Protein AF-A0A357A4G8-F1 (afdb_monomer)

Sequence (343 aa):
VKFAENTIDAVAAAQAIANLPIMGDYPDVILAEAKYNADQEFYLAVVLDTQARRPVLLGSKKGGVDLDAVMEQMQFVVVDQAFSPFYARRLVLKMGLQGRLIQSVSQIIEKMYRLFVDKDLDVVEINPLGVSPDGSVMALDGKITVNDEALSRHPDMVDLLHQHTPGLVKANPLKLEMNGDRPQKGDKIRDLGFHLMDLEGTIGVLSNGTGLMMATLDLIYSHRGNPGRCLDIAGDFQGGWLADQLCERIEVALDWVLDGTNGEVLLMNLIGSLTPSDRIAETILKTLERRSRSPVSRSIPVILRVVGDPLSPEMEERLAQFQITWIQDLEAAIKAALAPSKL

Radius of gyration: 26.59 Å; Cα contacts (8 Å, |Δi|>4): 570; chains: 1; bounding box: 68×36×78 Å

Mean predicted aligned error: 10.53 Å

pLDDT: mean 84.55, std 16.24, range [29.33, 98.62]

Secondary structure (DSSP, 8-state):
----SSHHHHHHHHHHHHT--BTTBPPS-----PPP--SEEEEEEEEEETTTTEEEEEEES--SS-HHHHHTT-EEEE--SS--HHHHHHHHHHTT--THHHHHHHHHHHHHHHHHHHTTEEEEEEEEEEE-TTS-EEE--EEEEE-GGGGGG-HHHHHHHHHH-TTTTTS-TT----S-----S-HHHHHTT-EEE--SSSEEEEESSHHHHHHHHHHHHHTT--EEEEEESSTT--SPPPHHHHHHHHHHHHHHHHHH---SEEEEEEE-SSS-HHHHHHHHHHHHHHHHTSTTPPP--EEEEEESSPPPHHHHHHHHHTTEEE-SSHHHHHHHHH-GGG-

Nearest PDB structures (foldseek):
  2nu6-assembly1_B  TM=8.057E-01  e=1.964E-24  Escherichia coli
  7jj0-assembly2_D  TM=8.200E-01  e=4.515E-24  Sus scrofa
  1jll-assembly1_B  TM=8.027E-01  e=8.184E-24  Escherichia coli
  7jkr-assembly1_B  TM=8.084E-01  e=2.576E-22  Sus scrofa
  5cae-assembly1_B  TM=8.009E-01  e=4.669E-22  Sus scrofa

Structure (mmCIF, N/CA/C/O backbone):
data_AF-A0A357A4G8-F1
#
_entry.id   AF-A0A357A4G8-F1
#
loop_
_atom_site.group_PDB
_atom_site.id
_atom_site.type_symbol
_atom_site.label_atom_id
_atom_site.label_alt_id
_atom_site.label_comp_id
_atom_site.label_asym_id
_atom_site.label_entity_id
_atom_site.label_seq_id
_atom_site.pdbx_PDB_ins_code
_atom_site.Cartn_x
_atom_site.Cartn_y
_atom_site.Cartn_z
_atom_site.occupancy
_atom_site.B_iso_or_equiv
_atom_site.auth_seq_id
_atom_site.auth_comp_id
_atom_site.auth_asym_id
_atom_site.auth_atom_id
_atom_site.pdbx_PDB_model_num
ATOM 1 N N . VAL A 1 1 ? -20.417 10.423 6.495 1.00 87.50 1 VAL A N 1
ATOM 2 C CA . VAL A 1 1 ? -21.491 9.944 7.403 1.00 87.50 1 VAL A CA 1
ATOM 3 C C . VAL A 1 1 ? -22.539 11.039 7.583 1.00 87.50 1 VAL A C 1
ATOM 5 O O . VAL A 1 1 ? -22.160 12.203 7.660 1.00 87.50 1 VAL A O 1
ATOM 8 N N . LYS A 1 2 ? -23.838 10.710 7.610 1.00 91.00 2 LYS A N 1
ATOM 9 C CA . LYS A 1 2 ? -24.921 11.661 7.926 1.00 91.00 2 LYS A CA 1
ATOM 10 C C . LYS A 1 2 ? -25.834 11.067 8.994 1.00 91.00 2 LYS A C 1
ATOM 12 O O . LYS A 1 2 ? -26.187 9.897 8.902 1.00 91.00 2 LYS A O 1
ATOM 17 N N . PHE A 1 3 ? -26.224 11.876 9.976 1.00 91.69 3 PHE A N 1
ATOM 18 C CA . PHE A 1 3 ? -27.192 11.472 10.994 1.00 91.69 3 PHE A CA 1
ATOM 19 C C . PHE A 1 3 ? -28.618 11.767 10.531 1.00 91.69 3 PHE A C 1
ATOM 21 O O . PHE A 1 3 ? -28.860 12.772 9.866 1.00 91.69 3 PHE A O 1
ATOM 28 N N . ALA A 1 4 ? -29.546 10.894 10.912 1.00 93.44 4 ALA A N 1
ATOM 29 C CA . ALA A 1 4 ? -30.969 11.034 10.647 1.00 93.44 4 ALA A CA 1
ATOM 30 C C . ALA A 1 4 ? -31.759 10.738 11.925 1.00 93.44 4 ALA A C 1
ATOM 32 O O . ALA A 1 4 ? -31.445 9.782 12.635 1.00 93.44 4 ALA A O 1
ATOM 33 N N . GLU A 1 5 ? -32.774 11.551 12.218 1.00 93.06 5 GLU A N 1
ATOM 34 C CA . GLU A 1 5 ? -33.612 11.387 13.416 1.00 93.06 5 GLU A CA 1
ATOM 35 C C . GLU A 1 5 ? -34.917 10.642 13.119 1.00 93.06 5 GLU A C 1
ATOM 37 O O . GLU A 1 5 ? -35.533 10.056 14.008 1.00 93.06 5 GLU A O 1
ATOM 42 N N . ASN A 1 6 ? -35.345 10.647 11.858 1.00 93.56 6 ASN A N 1
ATOM 43 C CA . ASN A 1 6 ? -36.568 10.005 11.402 1.00 93.56 6 ASN A CA 1
ATOM 44 C C . ASN A 1 6 ? -36.393 9.424 9.988 1.00 93.56 6 ASN A C 1
ATOM 46 O O . ASN A 1 6 ? -35.374 9.615 9.322 1.00 93.56 6 ASN A O 1
ATOM 50 N N . THR A 1 7 ? -37.409 8.699 9.518 1.00 93.25 7 THR A N 1
ATOM 51 C CA . THR A 1 7 ? -37.383 8.029 8.210 1.00 93.25 7 THR A CA 1
ATOM 52 C C . THR A 1 7 ? -37.239 9.004 7.041 1.00 93.25 7 THR A C 1
ATOM 54 O O . THR A 1 7 ? -36.593 8.664 6.055 1.00 93.25 7 THR A O 1
ATOM 57 N N . ILE A 1 8 ? -37.810 10.208 7.135 1.00 95.00 8 ILE A N 1
ATOM 58 C CA . ILE A 1 8 ? -37.738 11.208 6.061 1.00 95.00 8 ILE A CA 1
ATOM 59 C C . ILE A 1 8 ? -36.295 11.707 5.925 1.00 95.00 8 ILE A C 1
ATOM 61 O O . ILE A 1 8 ? -35.744 11.695 4.824 1.00 95.00 8 ILE A O 1
ATOM 65 N N . ASP A 1 9 ? -35.656 12.045 7.046 1.00 94.88 9 ASP A N 1
ATOM 66 C CA . ASP A 1 9 ? -34.253 12.465 7.077 1.00 94.88 9 ASP A CA 1
ATOM 67 C C . ASP A 1 9 ? -33.325 11.354 6.584 1.00 94.88 9 ASP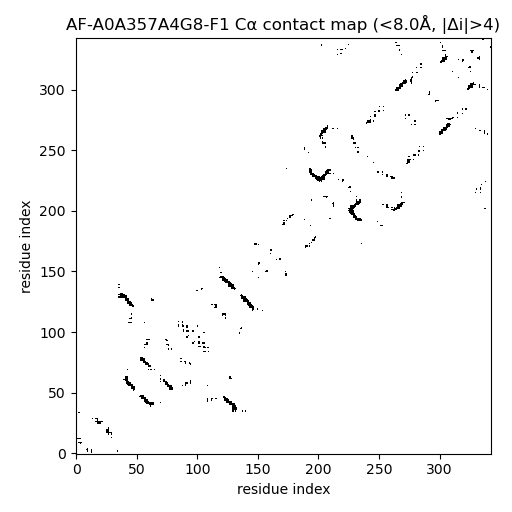 A C 1
ATOM 69 O O . ASP A 1 9 ? -32.383 11.621 5.841 1.00 94.88 9 ASP A O 1
ATOM 73 N N . ALA A 1 10 ? -33.607 10.099 6.951 1.00 93.81 10 ALA A N 1
ATOM 74 C CA . ALA A 1 10 ? -32.814 8.949 6.527 1.00 93.81 10 ALA A CA 1
ATOM 75 C C . ALA A 1 10 ? -32.869 8.755 5.005 1.00 93.81 10 ALA A C 1
ATOM 77 O O . ALA A 1 10 ? -31.833 8.548 4.374 1.00 93.81 10 ALA A O 1
ATOM 78 N N . VAL A 1 11 ? -34.055 8.885 4.398 1.00 94.62 11 VAL A N 1
ATOM 79 C CA . VAL A 1 11 ? -34.219 8.809 2.937 1.00 94.62 11 VAL A CA 1
ATOM 80 C C . VAL A 1 11 ? -33.486 9.960 2.245 1.00 94.62 11 VAL A C 1
ATOM 82 O O . VAL A 1 11 ? -32.759 9.727 1.278 1.00 94.62 11 VAL A O 1
ATOM 85 N N . ALA A 1 12 ? -33.613 11.188 2.756 1.00 94.88 12 ALA A N 1
ATOM 86 C CA . ALA A 1 12 ? -32.914 12.348 2.203 1.00 94.88 12 ALA A CA 1
ATOM 87 C C . ALA A 1 12 ? -31.383 12.218 2.326 1.00 94.88 12 ALA A C 1
ATOM 89 O O . ALA A 1 12 ? -30.644 12.521 1.387 1.00 94.88 12 ALA A O 1
ATOM 90 N N . ALA A 1 13 ? -30.892 11.727 3.467 1.00 94.88 13 ALA A N 1
ATOM 91 C CA . ALA A 1 13 ? -29.477 11.467 3.692 1.00 94.88 13 ALA A CA 1
ATOM 92 C C . ALA A 1 13 ? -28.945 10.385 2.746 1.00 94.88 13 ALA A C 1
ATOM 94 O O . ALA A 1 13 ? -27.890 10.586 2.145 1.00 94.88 13 ALA A O 1
ATOM 95 N N . ALA A 1 14 ? -29.686 9.288 2.566 1.00 94.38 14 ALA A N 1
ATOM 96 C CA . ALA A 1 14 ? -29.311 8.207 1.662 1.00 94.38 14 ALA A CA 1
ATOM 97 C C . ALA A 1 14 ? -29.208 8.692 0.208 1.00 94.38 14 ALA A C 1
ATOM 99 O O . ALA A 1 14 ? -28.201 8.451 -0.451 1.00 94.38 14 ALA A O 1
ATOM 100 N N . GLN A 1 15 ? -30.192 9.459 -0.274 1.00 93.12 15 GLN A N 1
ATOM 101 C CA . GLN A 1 15 ? -30.146 10.049 -1.618 1.00 93.12 15 GLN A CA 1
ATOM 102 C C . GLN A 1 15 ? -28.959 10.998 -1.797 1.00 93.12 15 GLN A C 1
ATOM 104 O O . GLN A 1 15 ? -28.320 11.000 -2.847 1.00 93.12 15 GLN A O 1
ATOM 109 N N . ALA A 1 16 ? -28.647 11.802 -0.780 1.00 93.44 16 ALA A N 1
ATOM 110 C CA . ALA A 1 16 ? -27.500 12.696 -0.838 1.00 93.44 16 ALA A CA 1
ATOM 111 C C . ALA A 1 16 ? -26.168 11.929 -0.866 1.00 93.44 16 ALA A C 1
ATOM 113 O O . ALA A 1 16 ? -25.271 12.331 -1.596 1.00 93.44 16 ALA A O 1
ATOM 114 N N . ILE A 1 17 ? -26.037 10.848 -0.088 1.00 93.00 17 ILE A N 1
ATOM 115 C CA . ILE A 1 17 ? -24.821 10.020 -0.050 1.00 93.00 17 ILE A CA 1
ATOM 116 C C . ILE A 1 17 ? -24.634 9.273 -1.373 1.00 93.00 17 ILE A C 1
ATOM 118 O O . ILE A 1 17 ? -23.537 9.305 -1.914 1.00 93.00 17 ILE A O 1
ATOM 122 N N . ALA A 1 18 ? -25.696 8.684 -1.934 1.00 90.12 18 ALA A N 1
ATOM 123 C CA . ALA A 1 18 ? -25.641 7.973 -3.217 1.00 90.12 18 ALA A CA 1
ATOM 124 C C . ALA A 1 18 ? -25.095 8.836 -4.372 1.00 90.12 18 ALA A C 1
ATOM 126 O O . ALA A 1 18 ? -24.509 8.316 -5.312 1.00 90.12 18 ALA A O 1
ATOM 127 N N . ASN A 1 19 ? -25.289 10.156 -4.299 1.00 90.94 19 ASN A N 1
ATOM 128 C CA . ASN A 1 19 ? -24.868 11.109 -5.328 1.00 90.94 19 ASN A CA 1
ATOM 129 C C . ASN A 1 19 ? -23.642 11.943 -4.922 1.00 90.94 19 ASN A C 1
ATOM 131 O O . ASN A 1 19 ? -23.330 12.930 -5.589 1.00 90.94 19 ASN A O 1
ATOM 135 N N . LEU A 1 20 ? -22.975 11.605 -3.816 1.00 90.25 20 LEU A N 1
ATOM 136 C CA . LEU A 1 20 ? -21.783 12.309 -3.359 1.00 90.25 20 LEU A CA 1
ATOM 137 C C . LEU A 1 20 ? -20.539 11.612 -3.928 1.00 90.25 20 LEU A C 1
ATOM 139 O O . LEU A 1 20 ? -20.244 10.503 -3.484 1.00 90.25 20 LEU A O 1
ATOM 143 N N . PRO A 1 21 ? -19.789 12.240 -4.853 1.00 88.75 21 PRO A N 1
ATOM 144 C CA . PRO A 1 21 ? -18.515 11.689 -5.285 1.00 88.75 21 PRO A CA 1
ATOM 145 C C . PRO A 1 21 ? -17.498 11.797 -4.144 1.00 88.75 21 PRO A C 1
ATOM 147 O O . PRO A 1 21 ? -17.255 12.881 -3.607 1.00 88.75 21 PRO A O 1
ATOM 150 N N . ILE A 1 22 ? -16.891 10.674 -3.781 1.00 81.38 22 ILE A N 1
ATOM 151 C CA . ILE A 1 22 ? -15.831 10.567 -2.781 1.00 81.38 22 ILE A CA 1
ATOM 152 C C . ILE A 1 22 ? -14.562 10.201 -3.542 1.00 81.38 22 ILE A C 1
ATOM 154 O O . ILE A 1 22 ? -14.444 9.101 -4.063 1.00 81.38 22 ILE A O 1
ATOM 158 N N . MET A 1 23 ? -13.626 11.148 -3.646 1.00 78.56 23 MET A N 1
ATOM 159 C CA . MET A 1 23 ? -12.372 10.973 -4.401 1.00 78.56 23 MET A CA 1
ATOM 160 C C . MET A 1 23 ? -12.560 10.595 -5.885 1.00 78.56 23 MET A C 1
ATOM 162 O O . MET A 1 23 ? -11.655 10.049 -6.500 1.00 78.56 23 MET A O 1
ATOM 166 N N . GLY A 1 24 ? -13.707 10.949 -6.475 1.00 79.38 24 GLY A N 1
ATOM 167 C CA . GLY A 1 24 ? -14.034 10.662 -7.877 1.00 79.38 24 GLY A CA 1
ATOM 168 C C . GLY A 1 24 ? -15.005 9.496 -8.064 1.00 79.38 24 GLY A C 1
ATOM 169 O O . GLY A 1 24 ? -15.672 9.449 -9.095 1.00 79.38 24 GLY A O 1
ATOM 170 N N . ASP A 1 25 ? -15.173 8.653 -7.044 1.00 78.38 25 ASP A N 1
ATOM 171 C CA . ASP A 1 25 ? -16.049 7.484 -7.089 1.00 78.38 25 ASP A CA 1
ATOM 172 C C . ASP A 1 25 ? -17.387 7.738 -6.394 1.00 78.38 25 ASP A C 1
ATOM 174 O O . ASP A 1 25 ? -17.486 8.518 -5.444 1.00 78.38 25 ASP A O 1
ATOM 178 N N . TYR A 1 26 ? -18.434 7.058 -6.857 1.00 84.56 26 TYR A N 1
ATOM 179 C CA . TYR A 1 26 ? -19.750 7.079 -6.220 1.00 84.56 26 TYR A CA 1
ATOM 180 C C . TYR A 1 26 ? -19.952 5.802 -5.397 1.00 84.56 26 TYR A C 1
ATOM 182 O O . TYR A 1 26 ? -19.525 4.732 -5.824 1.00 84.56 26 TYR A O 1
ATOM 190 N N . PRO A 1 27 ? -20.609 5.879 -4.228 1.00 85.56 27 PRO A N 1
ATOM 191 C CA . PRO A 1 27 ? -20.819 4.705 -3.392 1.00 85.56 27 PRO A CA 1
ATOM 192 C C . PRO A 1 27 ? -21.848 3.744 -4.007 1.00 85.56 27 PRO A C 1
ATOM 194 O O . PRO A 1 27 ? -22.977 4.139 -4.296 1.00 85.56 27 PRO A O 1
ATOM 197 N N . ASP A 1 28 ? -21.492 2.462 -4.117 1.00 82.44 28 ASP A N 1
ATOM 198 C CA . ASP A 1 28 ? -22.393 1.401 -4.600 1.00 82.44 28 ASP A CA 1
ATOM 199 C C . ASP A 1 28 ? -23.456 0.998 -3.567 1.00 82.44 28 ASP A C 1
ATOM 201 O O . ASP A 1 28 ? -24.562 0.569 -3.906 1.00 82.44 28 ASP A O 1
ATOM 205 N N . VAL A 1 29 ? -23.109 1.100 -2.281 1.00 87.19 29 VAL A N 1
ATOM 206 C CA . VAL A 1 29 ? -23.929 0.635 -1.159 1.00 87.19 29 VAL A CA 1
ATOM 207 C C . VAL A 1 29 ? -23.923 1.674 -0.044 1.00 87.19 29 VAL A C 1
ATOM 209 O O . VAL A 1 29 ? -22.923 2.342 0.211 1.00 87.19 29 VAL A O 1
ATOM 212 N N . ILE A 1 30 ? -25.053 1.784 0.654 1.00 90.25 30 ILE A N 1
ATOM 213 C CA . ILE A 1 30 ? -25.207 2.622 1.843 1.00 90.25 30 ILE A CA 1
ATOM 214 C C . ILE A 1 30 ? -25.420 1.716 3.053 1.00 90.25 30 ILE A C 1
ATOM 216 O O . ILE A 1 30 ? -26.369 0.933 3.089 1.00 90.25 30 ILE A O 1
ATOM 220 N N . LEU A 1 31 ? -24.557 1.858 4.059 1.00 91.25 31 LEU A N 1
ATOM 221 C CA . LEU A 1 31 ? -24.738 1.238 5.366 1.00 91.25 31 LEU A CA 1
ATOM 222 C C . LEU A 1 31 ? -25.665 2.113 6.219 1.00 91.25 31 LEU A C 1
ATOM 224 O O . LEU A 1 31 ? -25.386 3.290 6.445 1.00 91.25 31 LEU A O 1
ATOM 228 N N . ALA A 1 32 ? -26.773 1.535 6.681 1.00 92.44 32 ALA A 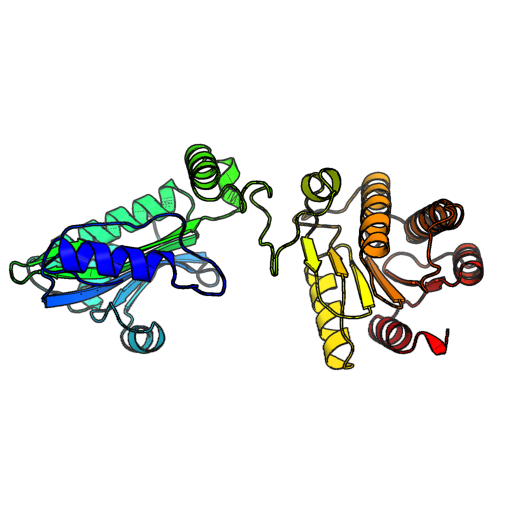N 1
ATOM 229 C CA . ALA A 1 32 ? -27.706 2.181 7.596 1.00 92.44 32 ALA A CA 1
ATOM 230 C C . ALA A 1 32 ? -27.717 1.431 8.931 1.00 92.44 32 ALA A C 1
ATOM 232 O O . ALA A 1 32 ? -28.044 0.246 8.983 1.00 92.44 32 ALA A O 1
ATOM 233 N N . GLU A 1 33 ? -27.384 2.134 10.008 1.00 91.69 33 GLU A N 1
ATOM 234 C CA . GLU A 1 33 ? -27.269 1.568 11.350 1.00 91.69 33 GLU A CA 1
ATOM 235 C C . GLU A 1 33 ? -27.869 2.493 12.415 1.00 91.69 33 GLU A C 1
ATOM 237 O O . GLU A 1 33 ? -28.128 3.677 12.181 1.00 91.69 33 GLU A O 1
ATOM 242 N N . ALA A 1 34 ? -28.120 1.940 13.602 1.00 91.50 34 ALA A N 1
ATOM 243 C CA . ALA A 1 34 ? -28.587 2.727 14.733 1.00 91.50 34 ALA A CA 1
ATOM 244 C C . ALA A 1 34 ? -27.448 3.600 15.274 1.00 91.50 34 ALA A C 1
ATOM 246 O O . ALA A 1 34 ? -26.355 3.106 15.545 1.00 91.50 34 ALA A O 1
ATOM 247 N N . LYS A 1 35 ? -27.720 4.891 15.498 1.00 91.06 35 LYS A N 1
ATOM 248 C CA . LYS A 1 35 ? -26.737 5.810 16.080 1.00 91.06 35 LYS A CA 1
ATOM 249 C C . LYS A 1 35 ? -26.358 5.360 17.493 1.00 91.06 35 LYS A C 1
ATOM 251 O O . LYS A 1 35 ? -27.200 5.351 18.392 1.00 91.06 35 LYS A O 1
ATOM 256 N N . TYR A 1 36 ? -25.082 5.056 17.699 1.00 93.81 36 TYR A N 1
ATOM 257 C CA . TYR A 1 36 ? -24.540 4.779 19.023 1.00 93.81 36 TYR A CA 1
ATOM 258 C C . TYR A 1 36 ? -24.387 6.076 19.832 1.00 93.81 36 TYR A C 1
ATOM 260 O O . TYR A 1 36 ? -23.928 7.097 19.317 1.00 93.81 36 TYR A O 1
ATOM 268 N N . ASN A 1 37 ? -24.782 6.053 21.107 1.00 94.25 37 ASN A N 1
ATOM 269 C CA . ASN A 1 37 ? -24.665 7.207 21.998 1.00 94.25 37 ASN A CA 1
ATOM 270 C C . ASN A 1 37 ? -23.277 7.237 22.653 1.00 94.25 37 ASN A C 1
ATOM 272 O O . ASN A 1 37 ? -23.130 6.795 23.793 1.00 94.25 37 ASN A O 1
ATOM 276 N N . ALA A 1 38 ? -22.275 7.717 21.916 1.00 94.06 38 ALA A N 1
ATOM 277 C CA . ALA A 1 38 ? -20.927 7.929 22.431 1.00 94.06 38 ALA A CA 1
ATOM 278 C C . ALA A 1 38 ? -20.750 9.349 22.992 1.00 94.06 38 ALA A C 1
ATOM 280 O O . ALA A 1 38 ? -21.138 10.323 22.348 1.00 94.06 38 ALA A O 1
ATOM 281 N N . ASP A 1 39 ? -20.142 9.467 24.174 1.00 94.50 39 ASP A N 1
ATOM 282 C CA . ASP A 1 39 ? -19.692 10.738 24.759 1.00 94.50 39 ASP A CA 1
ATOM 283 C C . ASP A 1 39 ? -18.165 10.918 24.689 1.00 94.50 39 ASP A C 1
ATOM 285 O O . ASP A 1 39 ? -17.660 12.029 24.867 1.00 94.50 39 ASP A O 1
ATOM 289 N N . GLN A 1 40 ? -17.429 9.843 24.393 1.00 94.69 40 GLN A N 1
ATOM 290 C CA . GLN A 1 40 ? -15.998 9.862 24.101 1.00 94.69 40 GLN A CA 1
ATOM 291 C C . GLN A 1 40 ? -15.694 8.984 22.889 1.00 94.69 40 GLN A C 1
ATOM 293 O O . GLN A 1 40 ? -16.334 7.959 22.661 1.00 94.69 40 GLN A O 1
ATOM 298 N N . GLU A 1 41 ? -14.660 9.362 22.149 1.00 95.69 41 GLU A N 1
ATOM 299 C CA . GLU A 1 41 ? -14.193 8.645 20.969 1.00 95.69 41 GLU A CA 1
ATOM 300 C C . GLU A 1 41 ? -12.689 8.430 21.079 1.00 95.69 41 GLU A C 1
ATOM 302 O O . GLU A 1 41 ? -11.928 9.378 21.285 1.00 95.69 41 GLU A O 1
ATOM 307 N N . PHE A 1 42 ? -12.255 7.177 20.971 1.00 96.88 42 PHE A N 1
ATOM 308 C CA . PHE A 1 42 ? -10.848 6.790 21.019 1.00 96.88 42 PHE A CA 1
ATOM 309 C C . PHE A 1 42 ? -10.365 6.341 19.646 1.00 96.88 42 PHE A C 1
ATOM 311 O O . PHE A 1 42 ? -11.135 5.841 18.834 1.00 96.88 42 PHE A O 1
ATOM 318 N N . TYR A 1 43 ? -9.069 6.479 19.414 1.00 97.50 43 TYR A N 1
ATOM 319 C CA . TYR A 1 43 ? -8.387 5.887 18.270 1.00 97.50 43 TYR A CA 1
ATOM 320 C C . TYR A 1 43 ? -7.644 4.638 18.733 1.00 97.50 43 TYR A C 1
ATOM 322 O O . TYR A 1 43 ? -6.950 4.697 19.753 1.00 97.50 43 TYR A O 1
ATOM 330 N N . LEU A 1 44 ? -7.739 3.542 17.981 1.00 98.25 44 LEU A N 1
ATOM 331 C CA . LEU A 1 44 ? -6.936 2.337 18.179 1.00 98.25 44 LEU A CA 1
ATOM 332 C C . LEU A 1 44 ? -6.436 1.811 16.837 1.00 98.25 44 LEU A C 1
ATOM 334 O O . LEU A 1 44 ? -7.204 1.739 15.884 1.00 98.25 44 LEU A O 1
ATOM 338 N N . ALA A 1 45 ? -5.193 1.338 16.788 1.00 98.12 45 ALA A N 1
ATOM 339 C CA . ALA A 1 45 ? -4.706 0.591 15.635 1.00 98.12 45 ALA A CA 1
ATOM 340 C C . ALA A 1 45 ? -3.699 -0.500 16.019 1.00 98.12 45 ALA A C 1
ATOM 342 O O . ALA A 1 45 ? -3.019 -0.422 17.043 1.00 98.12 45 ALA A O 1
ATOM 343 N N . VAL A 1 46 ? -3.596 -1.518 15.172 1.00 98.44 46 VAL A N 1
ATOM 344 C CA . VAL A 1 46 ? -2.518 -2.507 15.149 1.00 98.44 46 VAL A CA 1
ATOM 345 C C . VAL A 1 46 ? -1.887 -2.436 13.768 1.00 98.44 46 VAL A C 1
ATOM 347 O O . VAL A 1 46 ? -2.590 -2.592 12.772 1.00 98.44 46 VAL A O 1
ATOM 350 N N . VAL A 1 47 ? -0.584 -2.169 13.713 1.00 97.12 47 VAL A N 1
ATOM 351 C CA . VAL A 1 47 ? 0.155 -1.987 12.455 1.00 97.12 47 VAL A CA 1
ATOM 352 C C . VAL A 1 47 ? 1.429 -2.819 12.445 1.00 97.12 47 VAL A C 1
ATOM 354 O O . VAL A 1 47 ? 2.027 -3.045 13.503 1.00 97.12 47 VAL A O 1
ATOM 357 N N . LEU A 1 48 ? 1.877 -3.248 11.265 1.00 93.75 48 LEU A N 1
ATOM 358 C CA . LEU A 1 48 ? 3.222 -3.796 11.095 1.00 93.75 48 LEU A CA 1
ATOM 359 C C . LEU A 1 48 ? 4.238 -2.653 10.970 1.00 93.75 48 LEU A C 1
ATOM 361 O O . LEU A 1 48 ? 4.273 -1.950 9.964 1.00 93.75 48 LEU A O 1
ATOM 365 N N . ASP A 1 49 ? 5.102 -2.476 11.970 1.00 91.69 49 ASP A N 1
ATOM 366 C CA . ASP A 1 49 ? 6.210 -1.524 11.871 1.00 91.69 49 ASP A CA 1
ATOM 367 C C . ASP A 1 49 ? 7.392 -2.193 11.157 1.00 91.69 49 ASP A C 1
ATOM 369 O O . ASP A 1 49 ? 7.979 -3.162 11.655 1.00 91.69 49 ASP A O 1
ATOM 373 N N . THR A 1 50 ? 7.742 -1.679 9.979 1.00 86.88 50 THR A N 1
ATOM 374 C CA . THR A 1 50 ? 8.810 -2.224 9.131 1.00 86.88 50 THR A CA 1
ATOM 375 C C . THR A 1 50 ? 10.212 -1.948 9.675 1.00 86.88 50 THR A C 1
ATOM 377 O O . THR A 1 50 ? 11.124 -2.735 9.416 1.00 86.88 50 THR A O 1
ATOM 380 N N . GLN A 1 51 ? 10.405 -0.895 10.477 1.00 86.88 51 GLN A N 1
ATOM 381 C CA . GLN A 1 51 ? 11.691 -0.598 11.112 1.00 86.88 51 GLN A CA 1
ATOM 382 C C . GLN A 1 51 ? 11.927 -1.514 12.314 1.00 86.88 51 GLN A C 1
ATOM 384 O O . GLN A 1 51 ? 12.978 -2.151 12.432 1.00 86.88 51 GLN A O 1
ATOM 389 N N . ALA A 1 52 ? 10.928 -1.630 13.192 1.00 89.31 52 ALA A N 1
ATOM 390 C CA . ALA A 1 52 ? 10.969 -2.531 14.337 1.00 89.31 52 ALA A CA 1
ATOM 391 C C . ALA A 1 52 ? 10.863 -4.005 13.917 1.00 89.31 52 ALA A C 1
ATOM 393 O O . ALA A 1 52 ? 11.299 -4.885 14.663 1.00 89.31 52 ALA A O 1
ATOM 394 N N . ARG A 1 53 ? 10.307 -4.271 12.725 1.00 92.81 53 ARG A N 1
ATOM 395 C CA . ARG A 1 53 ? 9.966 -5.604 12.200 1.00 92.81 53 ARG A CA 1
ATOM 396 C C . ARG A 1 53 ? 9.054 -6.367 13.159 1.00 92.81 53 ARG A C 1
ATOM 398 O O . ARG A 1 53 ? 9.256 -7.553 13.428 1.00 92.81 53 ARG A O 1
ATOM 405 N N . ARG A 1 54 ? 8.093 -5.652 13.745 1.00 94.94 54 ARG A N 1
ATOM 406 C CA . ARG A 1 54 ? 7.179 -6.153 14.780 1.00 94.94 54 ARG A CA 1
ATOM 407 C C . ARG A 1 54 ? 5.818 -5.469 14.669 1.00 94.94 54 ARG A C 1
ATOM 409 O O . ARG A 1 54 ? 5.763 -4.309 14.268 1.00 94.94 54 ARG A O 1
ATOM 416 N N . PRO A 1 55 ? 4.733 -6.133 15.097 1.00 97.12 55 PRO A N 1
ATOM 417 C CA . PRO A 1 55 ? 3.463 -5.457 15.297 1.00 97.12 55 PRO A CA 1
ATOM 418 C C . PRO A 1 55 ? 3.568 -4.394 16.397 1.00 97.12 55 PRO A C 1
ATOM 420 O O . PRO A 1 55 ? 4.166 -4.625 17.457 1.00 97.12 55 PRO A O 1
ATOM 423 N N . VAL A 1 56 ? 2.935 -3.249 16.171 1.00 98.12 56 VAL A N 1
ATOM 424 C CA . VAL A 1 56 ? 2.848 -2.144 17.125 1.00 98.12 56 VAL A CA 1
ATOM 425 C C . VAL A 1 56 ? 1.383 -1.833 17.390 1.00 98.12 56 VAL A C 1
ATOM 427 O O . VAL A 1 56 ? 0.589 -1.652 16.470 1.00 98.12 56 VAL A O 1
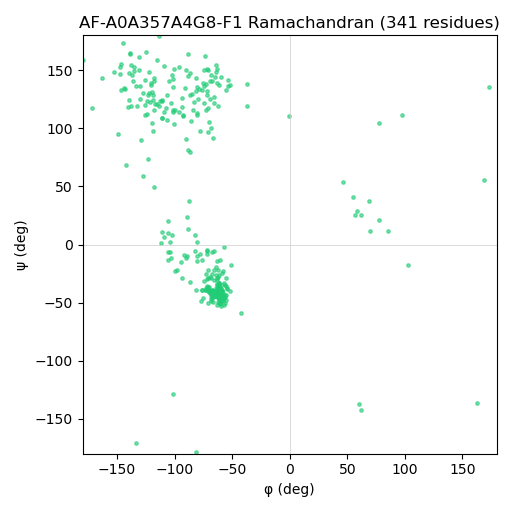ATOM 430 N N . LEU A 1 57 ? 1.029 -1.784 18.672 1.00 98.62 57 LEU A N 1
ATOM 431 C CA . LEU A 1 57 ? -0.278 -1.336 19.134 1.00 98.62 57 LEU A CA 1
ATOM 432 C C . LEU A 1 57 ? -0.231 0.181 19.295 1.00 98.62 57 LEU A C 1
ATOM 434 O O . LEU A 1 57 ? 0.647 0.686 19.999 1.00 98.62 57 LEU A O 1
ATOM 438 N N . LEU A 1 58 ? -1.185 0.881 18.702 1.00 97.88 58 LEU A N 1
ATOM 439 C CA . LEU A 1 58 ? -1.340 2.329 18.740 1.00 97.88 58 LEU A CA 1
ATOM 440 C C . LEU A 1 58 ? -2.668 2.689 19.406 1.00 97.88 58 LEU A C 1
ATOM 442 O O . LEU A 1 58 ? -3.670 1.997 19.220 1.00 97.88 58 LEU A O 1
ATOM 446 N N . GLY A 1 59 ? -2.693 3.776 20.175 1.00 97.56 59 GLY A N 1
ATOM 447 C CA . GLY A 1 59 ? -3.927 4.236 20.799 1.00 97.56 59 GLY A CA 1
ATOM 448 C C . GLY A 1 59 ? -3.884 5.675 21.297 1.00 97.56 59 GLY A C 1
ATOM 449 O O . GLY A 1 59 ? -2.865 6.140 21.809 1.00 97.56 59 GLY A O 1
ATOM 450 N N . SER A 1 60 ? -5.005 6.384 21.165 1.00 96.69 60 SER A N 1
ATOM 451 C CA . SER A 1 60 ? -5.207 7.743 21.688 1.00 96.69 60 SER A CA 1
ATOM 452 C C . SER A 1 60 ? -6.606 7.909 22.273 1.00 96.69 60 SER A C 1
ATOM 454 O O . SER A 1 60 ? -7.575 7.311 21.809 1.00 96.69 60 SER A O 1
ATOM 456 N N . LYS A 1 61 ? -6.708 8.754 23.304 1.00 93.44 61 LYS A N 1
ATOM 457 C CA . LYS A 1 61 ? -7.983 9.186 23.897 1.00 93.44 61 LYS A CA 1
ATOM 458 C C . LYS A 1 61 ? -8.776 10.155 23.017 1.00 93.44 61 LYS A C 1
ATOM 460 O O . LYS A 1 61 ? -9.894 10.500 23.379 1.00 93.44 61 LYS A O 1
ATOM 465 N N . LYS A 1 62 ? -8.181 10.628 21.923 1.00 89.69 62 LYS A N 1
ATOM 466 C CA . LYS A 1 62 ? -8.841 11.424 20.893 1.00 89.69 62 LYS A CA 1
ATOM 467 C C . LYS A 1 62 ? -8.928 10.584 19.624 1.00 89.69 62 LYS A C 1
ATOM 469 O O . LYS A 1 62 ? -7.896 10.316 19.015 1.00 89.69 62 LYS A O 1
ATOM 474 N N . GLY A 1 63 ? -10.132 10.149 19.285 1.00 87.81 63 GLY A N 1
ATOM 475 C CA . GLY A 1 63 ? -10.515 9.603 17.983 1.00 87.81 63 GLY A CA 1
ATOM 476 C C . GLY A 1 63 ? -11.512 10.530 17.287 1.00 87.81 63 GLY A C 1
ATOM 477 O O . GLY A 1 63 ? -11.846 11.584 17.829 1.00 87.81 63 GLY A O 1
ATOM 478 N N . GLY A 1 64 ? -11.946 10.155 16.083 1.00 81.44 64 GLY A N 1
ATOM 479 C CA . GLY A 1 64 ? -12.945 10.916 15.319 1.00 81.44 64 GLY A CA 1
ATOM 480 C C . GLY A 1 64 ? -12.445 12.268 14.793 1.00 81.44 64 GLY A C 1
ATOM 481 O O . GLY A 1 64 ? -13.235 13.095 14.342 1.00 81.44 64 GLY A O 1
ATOM 482 N N . VAL A 1 65 ? -11.133 12.505 14.860 1.00 81.88 65 VAL A N 1
ATOM 483 C CA . VAL A 1 65 ? -10.453 13.713 14.376 1.00 81.88 65 VAL A CA 1
ATOM 484 C C . VAL A 1 65 ? -9.344 13.334 13.398 1.00 81.88 65 VAL A C 1
ATOM 486 O O . VAL A 1 65 ? -8.939 12.170 13.338 1.00 81.88 65 VAL A O 1
ATOM 489 N N . ASP A 1 66 ? -8.844 14.322 12.656 1.00 79.50 66 ASP A N 1
ATOM 490 C CA . ASP A 1 66 ? -7.759 14.132 11.693 1.00 79.50 66 ASP A CA 1
ATOM 491 C C . ASP A 1 66 ? -6.533 13.472 12.336 1.00 79.50 66 ASP A C 1
ATOM 493 O O . ASP A 1 66 ? -6.157 13.779 13.475 1.00 79.50 66 ASP A O 1
ATOM 497 N N . LEU A 1 67 ? -5.885 12.584 11.576 1.00 75.62 67 LEU A N 1
ATOM 498 C CA . LEU A 1 67 ? -4.760 11.776 12.048 1.00 75.62 67 LEU A CA 1
ATOM 499 C C . LEU A 1 67 ? -3.635 12.644 12.638 1.00 75.62 67 LEU A C 1
ATOM 501 O O . LEU A 1 67 ? -3.069 12.290 13.667 1.00 75.62 67 LEU A O 1
ATOM 505 N N . ASP A 1 68 ? -3.363 13.814 12.057 1.00 80.25 68 ASP A N 1
ATOM 506 C CA . ASP A 1 68 ? -2.322 14.735 12.533 1.00 80.25 68 ASP A CA 1
ATOM 507 C C . ASP A 1 68 ? -2.540 15.164 13.993 1.00 80.25 68 ASP A C 1
ATOM 509 O O . ASP A 1 68 ? -1.609 15.160 14.800 1.00 80.25 68 ASP A O 1
ATOM 513 N N . ALA A 1 69 ? -3.789 15.452 14.373 1.00 76.88 69 ALA A N 1
ATOM 514 C CA . ALA A 1 69 ? -4.138 15.812 15.747 1.00 76.88 69 ALA A CA 1
ATOM 515 C C . ALA A 1 69 ? -4.068 14.606 16.700 1.00 76.88 69 ALA A C 1
ATOM 517 O O . ALA A 1 69 ? -3.803 14.756 17.898 1.00 76.88 69 ALA A O 1
ATOM 518 N N . VAL A 1 70 ? -4.313 13.402 16.177 1.00 81.94 70 VAL A N 1
ATOM 519 C CA . VAL A 1 70 ? -4.201 12.141 16.919 1.00 81.94 70 VAL A CA 1
ATOM 520 C C . VAL A 1 70 ? -2.735 11.806 17.215 1.00 81.94 70 VAL A C 1
ATOM 522 O O . VAL A 1 70 ? -2.424 11.351 18.321 1.00 81.94 70 VAL A O 1
ATOM 525 N N . MET A 1 71 ? -1.832 12.075 16.269 1.00 83.25 71 MET A N 1
ATOM 526 C CA . MET A 1 71 ? -0.411 11.720 16.347 1.00 83.25 71 MET A CA 1
ATOM 527 C C . MET A 1 71 ? 0.310 12.375 17.530 1.00 83.25 71 MET A C 1
ATOM 529 O O . MET A 1 71 ? 1.110 11.717 18.194 1.00 83.25 71 MET A O 1
ATOM 533 N N . GLU A 1 72 ? -0.019 13.623 17.874 1.00 84.38 72 GLU A N 1
ATOM 534 C CA . GLU A 1 72 ? 0.599 14.325 19.012 1.00 84.38 72 GLU A CA 1
ATOM 535 C C . GLU A 1 72 ? 0.332 13.653 20.369 1.00 84.38 72 GLU A C 1
ATOM 537 O O . GLU A 1 72 ? 1.126 13.774 21.303 1.00 84.38 72 GLU A O 1
ATOM 542 N N . GLN A 1 73 ? -0.796 12.949 20.500 1.00 86.19 73 GLN A N 1
ATOM 543 C CA . GLN A 1 73 ? -1.217 12.293 21.745 1.00 86.19 73 GLN A CA 1
ATOM 544 C C . GLN A 1 73 ? -1.116 10.767 21.660 1.00 86.19 73 GLN A C 1
ATOM 546 O O . GLN A 1 73 ? -1.523 10.059 22.589 1.00 86.19 73 GLN A O 1
ATOM 551 N N . MET A 1 74 ? -0.555 10.261 20.560 1.00 94.69 74 MET A N 1
ATOM 552 C CA . MET A 1 74 ? -0.482 8.843 20.275 1.00 94.69 74 MET A CA 1
ATOM 553 C C . MET A 1 74 ? 0.406 8.125 21.280 1.00 94.69 74 MET A C 1
ATOM 555 O O . MET A 1 74 ? 1.570 8.460 21.499 1.00 94.69 74 MET A O 1
ATOM 559 N N . GLN A 1 75 ? -0.153 7.082 21.878 1.00 97.69 75 GLN A N 1
ATOM 560 C CA . GLN A 1 75 ? 0.590 6.128 22.676 1.00 97.69 75 GLN A CA 1
ATOM 561 C C . GLN A 1 75 ? 0.825 4.873 21.857 1.00 97.69 75 GLN A C 1
ATOM 563 O O . GLN A 1 75 ? -0.031 4.457 21.080 1.00 97.69 75 GLN A O 1
ATOM 568 N N . PHE A 1 76 ? 1.979 4.246 22.069 1.00 97.50 76 PHE A N 1
ATOM 569 C CA . PHE A 1 76 ? 2.312 3.008 21.384 1.00 97.50 76 PHE A CA 1
ATOM 570 C C . PHE A 1 76 ? 2.961 1.976 22.301 1.00 97.50 76 PHE A C 1
ATOM 572 O O . PHE A 1 76 ? 3.592 2.289 23.326 1.00 97.50 76 PHE A O 1
ATOM 579 N N . VAL A 1 77 ? 2.805 0.714 21.918 1.00 98.31 77 VAL A N 1
ATOM 580 C CA . VAL A 1 77 ? 3.437 -0.443 22.545 1.00 98.31 77 VAL A CA 1
ATOM 581 C C . VAL A 1 77 ? 3.858 -1.421 21.451 1.00 98.31 77 VAL A C 1
ATOM 583 O O . VAL A 1 77 ? 3.017 -1.954 20.736 1.00 98.31 77 VAL A O 1
ATOM 586 N N . VAL A 1 78 ? 5.161 -1.685 21.352 1.00 97.88 78 VAL A N 1
ATOM 587 C CA . VAL A 1 78 ? 5.711 -2.713 20.457 1.00 97.88 78 VAL A CA 1
ATOM 588 C C . VAL A 1 78 ? 5.464 -4.094 21.064 1.00 97.88 78 VAL A C 1
ATOM 590 O O . VAL A 1 78 ? 5.732 -4.300 22.251 1.00 97.88 78 VAL A O 1
ATOM 593 N N . VAL A 1 79 ? 4.971 -5.033 20.257 1.00 97.62 79 VAL A N 1
ATOM 594 C CA . VAL A 1 79 ? 4.827 -6.444 20.632 1.00 97.62 79 VAL A CA 1
ATOM 595 C C . VAL A 1 79 ? 6.117 -7.172 20.251 1.00 97.62 79 VAL A C 1
ATOM 597 O O . VAL A 1 79 ? 6.297 -7.632 19.127 1.00 97.62 79 VAL A O 1
ATOM 600 N N . ASP A 1 80 ? 7.060 -7.217 21.188 1.00 93.44 80 ASP A N 1
ATOM 601 C CA . ASP A 1 80 ? 8.417 -7.744 20.990 1.00 93.44 80 ASP A CA 1
ATOM 602 C C . ASP A 1 80 ? 8.555 -9.255 21.261 1.00 93.44 80 ASP A C 1
ATOM 604 O O . ASP A 1 80 ? 9.578 -9.854 20.921 1.00 93.44 80 ASP A O 1
ATOM 608 N N . GLN A 1 81 ? 7.521 -9.887 21.823 1.00 93.06 81 GLN A N 1
ATOM 609 C CA . GLN A 1 81 ? 7.441 -11.327 22.099 1.00 93.06 81 GLN A CA 1
ATOM 610 C C . GLN A 1 81 ? 6.093 -11.900 21.636 1.00 93.06 81 GLN A C 1
ATOM 612 O O . GLN A 1 81 ? 5.314 -11.220 20.971 1.00 93.06 81 GLN A O 1
ATOM 617 N N . ALA A 1 82 ? 5.803 -13.159 21.986 1.00 94.25 82 ALA A N 1
ATOM 618 C CA . ALA A 1 82 ? 4.467 -13.716 21.803 1.00 94.25 82 ALA A CA 1
ATOM 619 C C . ALA A 1 82 ? 3.431 -12.833 22.513 1.00 94.25 82 ALA A C 1
ATOM 621 O O . ALA A 1 82 ? 3.623 -12.421 23.663 1.00 94.25 82 ALA A O 1
ATOM 622 N N . PHE A 1 83 ? 2.338 -12.527 21.818 1.00 97.25 83 PHE A N 1
ATOM 623 C CA . PHE A 1 83 ? 1.339 -11.621 22.352 1.00 97.25 83 PHE A CA 1
ATOM 624 C C . PHE A 1 83 ? 0.730 -12.160 23.642 1.00 97.25 83 PHE A C 1
ATOM 626 O O . PHE A 1 83 ? 0.380 -13.332 23.770 1.00 97.25 83 PHE A O 1
ATOM 633 N N . SER A 1 84 ? 0.565 -11.253 24.596 1.00 96.94 84 SER A N 1
ATOM 634 C CA . SER A 1 84 ? -0.187 -11.495 25.812 1.00 96.94 84 SER A CA 1
ATOM 635 C C . SER A 1 84 ? -1.097 -10.298 26.094 1.00 96.94 84 SER A C 1
ATOM 637 O O . SER A 1 84 ? -0.737 -9.160 25.767 1.00 96.94 84 SER A O 1
ATOM 639 N N . PRO A 1 85 ? -2.225 -10.508 26.794 1.00 96.44 85 PRO A N 1
ATOM 640 C CA . PRO A 1 85 ? -3.114 -9.435 27.253 1.00 96.44 85 PRO A CA 1
ATOM 641 C C . PRO A 1 85 ? -2.422 -8.286 28.014 1.00 96.44 85 PRO A C 1
ATOM 643 O O . PRO A 1 85 ? -2.982 -7.204 28.184 1.00 96.44 85 PRO A O 1
ATOM 646 N N . PHE A 1 86 ? -1.193 -8.498 28.503 1.00 97.25 86 PHE A N 1
ATOM 647 C CA . PHE A 1 86 ? -0.393 -7.452 29.131 1.00 97.25 86 PHE A CA 1
ATOM 648 C C . PHE A 1 86 ? -0.053 -6.304 28.170 1.00 97.25 86 PHE A C 1
ATOM 650 O O . PHE A 1 86 ? -0.093 -5.155 28.604 1.00 97.25 86 PHE A O 1
ATOM 657 N N . TYR A 1 87 ? 0.227 -6.569 26.888 1.00 98.50 87 TYR A N 1
ATOM 658 C CA . TYR A 1 87 ? 0.536 -5.507 25.919 1.00 98.50 87 TYR A CA 1
ATOM 659 C C . TYR A 1 87 ? -0.660 -4.573 25.703 1.00 98.50 87 TYR A C 1
ATOM 661 O O . TYR A 1 87 ? -0.497 -3.353 25.751 1.00 98.50 87 TYR A O 1
ATOM 669 N N . ALA A 1 88 ? -1.863 -5.140 25.564 1.00 98.38 88 ALA A N 1
ATOM 670 C CA . ALA A 1 88 ? -3.105 -4.380 25.445 1.00 98.38 88 ALA A CA 1
ATOM 671 C C . ALA A 1 88 ? -3.352 -3.510 26.689 1.00 98.38 88 ALA A C 1
ATOM 673 O O . ALA A 1 88 ? -3.496 -2.292 26.579 1.00 98.38 88 ALA A O 1
ATOM 674 N N . ARG A 1 89 ? -3.274 -4.103 27.891 1.00 98.00 89 ARG A N 1
ATOM 675 C CA . ARG A 1 89 ? -3.402 -3.351 29.153 1.00 98.00 89 ARG A CA 1
ATOM 676 C C . ARG A 1 89 ? -2.351 -2.255 29.290 1.00 98.00 89 ARG A C 1
ATOM 678 O O . ARG A 1 89 ? -2.660 -1.166 29.762 1.00 98.00 89 ARG A O 1
ATOM 685 N N . ARG A 1 90 ? -1.110 -2.521 28.875 1.00 98.25 90 ARG A N 1
ATOM 686 C CA . ARG A 1 90 ? -0.019 -1.541 28.907 1.00 98.25 90 ARG A CA 1
ATOM 687 C C . ARG A 1 90 ? -0.322 -0.340 28.016 1.00 98.25 90 ARG A C 1
ATOM 689 O O . ARG A 1 90 ? -0.091 0.782 28.458 1.00 98.25 90 ARG A O 1
ATOM 696 N N . LEU A 1 91 ? -0.843 -0.552 26.805 1.00 98.50 91 LEU A N 1
ATOM 697 C CA . LEU A 1 91 ? -1.248 0.543 25.918 1.00 98.50 91 LEU A CA 1
ATOM 698 C C . LEU A 1 91 ? -2.376 1.368 26.548 1.00 98.50 91 LEU A C 1
ATOM 700 O O . LEU A 1 91 ? -2.266 2.582 26.671 1.00 98.50 91 LEU A O 1
ATOM 704 N N . VAL A 1 92 ? -3.416 0.697 27.029 1.00 98.00 92 VAL A N 1
ATOM 705 C CA . VAL A 1 92 ? -4.587 1.313 27.666 1.00 98.00 92 VAL A CA 1
ATOM 706 C C . VAL A 1 92 ? -4.210 2.154 28.894 1.00 98.00 92 VAL A C 1
ATOM 708 O O . VAL A 1 92 ? -4.720 3.261 29.075 1.00 98.00 92 VAL A O 1
ATOM 711 N N . LEU A 1 93 ? -3.262 1.680 29.709 1.00 97.88 93 LEU A N 1
ATOM 712 C CA . LEU A 1 93 ? -2.710 2.448 30.829 1.00 97.88 93 LEU A CA 1
ATOM 713 C C . LEU A 1 93 ? -1.883 3.652 30.362 1.00 97.88 93 LEU A C 1
ATOM 715 O O . LEU A 1 93 ? -2.003 4.719 30.959 1.00 97.88 93 LEU A O 1
ATOM 719 N N . LYS A 1 94 ? -1.086 3.524 29.291 1.00 97.94 94 LYS A N 1
ATOM 720 C CA . LYS A 1 94 ? -0.357 4.661 28.696 1.00 97.94 94 LYS A CA 1
ATOM 721 C C . LYS A 1 94 ? -1.301 5.729 28.149 1.00 97.94 94 LYS A C 1
ATOM 723 O O . LYS A 1 94 ? -1.042 6.911 28.330 1.00 97.94 94 LYS A O 1
ATOM 728 N N . MET A 1 95 ? -2.418 5.322 27.543 1.00 97.06 95 MET A N 1
ATOM 729 C CA . MET A 1 95 ? -3.497 6.234 27.141 1.00 97.06 95 MET A CA 1
ATOM 730 C C . MET A 1 95 ? -4.135 6.932 28.356 1.00 97.06 95 MET A C 1
ATOM 732 O O . MET A 1 95 ? -4.873 7.901 28.206 1.00 97.06 95 MET A O 1
ATOM 736 N N . GLY A 1 96 ? -3.876 6.453 29.577 1.00 96.50 96 GLY A N 1
ATOM 737 C CA . GLY A 1 96 ? -4.413 6.988 30.823 1.00 96.50 96 GLY A CA 1
ATOM 738 C C . GLY A 1 96 ? -5.860 6.575 31.082 1.00 96.50 96 GLY A C 1
ATOM 739 O O . GLY A 1 96 ? -6.572 7.295 31.785 1.00 96.50 96 GLY A O 1
ATOM 740 N N . LEU A 1 97 ? -6.335 5.490 30.464 1.00 96.25 97 LEU A N 1
ATOM 741 C CA . LEU A 1 97 ? -7.670 4.948 30.715 1.00 96.25 97 LEU A CA 1
ATOM 742 C C . LEU A 1 97 ? -7.734 4.296 32.101 1.00 96.25 97 LEU A C 1
ATOM 744 O O . LEU A 1 97 ? -6.734 3.805 32.625 1.00 96.25 97 LEU A O 1
ATOM 748 N N . GLN A 1 98 ? -8.919 4.318 32.711 1.00 94.69 98 GLN A N 1
ATOM 749 C CA . GLN A 1 98 ? -9.126 3.909 34.101 1.00 94.69 98 GLN A CA 1
ATOM 750 C C . GLN A 1 98 ? -10.414 3.093 34.264 1.00 94.69 98 GLN A C 1
ATOM 752 O O . GLN A 1 98 ? -11.283 3.079 33.390 1.00 94.69 98 GLN A O 1
ATOM 757 N N . GLY A 1 99 ? -10.546 2.408 35.403 1.00 93.94 99 GLY A N 1
ATOM 758 C CA . GLY A 1 99 ? -11.760 1.675 35.765 1.00 93.94 99 GLY A CA 1
ATOM 759 C C . GLY A 1 99 ? -12.126 0.579 34.759 1.00 93.94 99 GLY A C 1
ATOM 760 O O . GLY A 1 99 ? -11.261 -0.154 34.279 1.00 93.94 99 GLY A O 1
ATOM 761 N N . ARG A 1 100 ? -13.422 0.469 34.432 1.00 93.56 100 ARG A N 1
ATOM 762 C CA . ARG A 1 100 ? -13.951 -0.569 33.525 1.00 93.56 100 ARG A CA 1
ATOM 763 C C . ARG A 1 100 ? -13.398 -0.470 32.102 1.00 93.56 100 ARG A C 1
ATOM 765 O O . ARG A 1 100 ? -13.226 -1.500 31.456 1.00 93.56 100 ARG A O 1
ATOM 772 N N . LEU A 1 101 ? -13.036 0.736 31.652 1.00 95.94 101 LEU A N 1
ATOM 773 C CA . LEU A 1 101 ? -12.448 0.945 30.326 1.00 95.94 101 LEU A CA 1
ATOM 774 C C . LEU A 1 101 ? -11.120 0.209 30.165 1.00 95.94 101 LEU A C 1
ATOM 776 O O . LEU A 1 101 ? -10.788 -0.177 29.047 1.00 95.94 101 LEU A O 1
ATOM 780 N N . ILE A 1 102 ? -10.393 -0.054 31.263 1.00 96.50 102 ILE A N 1
ATOM 781 C CA . ILE A 1 102 ? -9.155 -0.829 31.176 1.00 96.50 102 ILE A CA 1
ATOM 782 C C . ILE A 1 102 ? -9.441 -2.208 30.585 1.00 96.50 102 ILE A C 1
ATOM 784 O O . ILE A 1 102 ? -8.764 -2.640 29.655 1.00 96.50 102 ILE A O 1
ATOM 788 N N . GLN A 1 103 ? -10.457 -2.888 31.112 1.00 96.19 103 GLN A N 1
ATOM 789 C CA . GLN A 1 103 ? -10.825 -4.224 30.668 1.00 96.19 103 GLN A CA 1
ATOM 790 C C . GLN A 1 103 ? -11.463 -4.193 29.276 1.00 96.19 103 GLN A C 1
ATOM 792 O O . GLN A 1 103 ? -11.008 -4.926 28.399 1.00 96.19 103 GLN A O 1
ATOM 797 N N . SER A 1 104 ? -12.465 -3.334 29.063 1.00 96.56 104 SER A N 1
ATOM 798 C CA . SER A 1 104 ? -13.226 -3.292 27.807 1.00 96.56 104 SER A CA 1
ATOM 799 C C . SER A 1 104 ? -12.341 -2.962 26.604 1.00 96.56 104 SER A C 1
ATOM 801 O O . SER A 1 104 ? -12.374 -3.669 25.599 1.00 96.56 104 SER A O 1
ATOM 803 N N . VAL A 1 105 ? -11.492 -1.934 26.716 1.00 98.06 105 VAL A N 1
ATOM 804 C CA . VAL A 1 105 ? -10.618 -1.506 25.614 1.00 98.06 105 VAL A CA 1
ATOM 805 C C . VAL A 1 105 ? -9.480 -2.505 25.392 1.00 98.06 105 VAL A C 1
ATOM 807 O O . VAL A 1 105 ? -9.160 -2.815 24.246 1.00 98.06 105 VAL A O 1
ATOM 810 N N . SER A 1 106 ? -8.921 -3.096 26.459 1.00 98.12 106 SER A N 1
ATOM 811 C CA . SER A 1 106 ? -7.892 -4.139 26.304 1.00 98.12 106 SER A CA 1
ATOM 812 C C . SER A 1 106 ? -8.427 -5.349 25.539 1.00 98.12 106 SER A C 1
ATOM 814 O O . SER A 1 106 ? -7.758 -5.830 24.633 1.00 98.12 106 SER A O 1
ATOM 816 N N . GLN A 1 107 ? -9.651 -5.799 25.836 1.00 98.00 107 GLN A N 1
ATOM 817 C CA . GLN A 1 107 ? -10.275 -6.918 25.121 1.00 98.00 107 GLN A CA 1
ATOM 818 C C . GLN A 1 107 ? -10.501 -6.623 23.633 1.00 98.00 107 GLN A C 1
ATOM 820 O O . GLN A 1 107 ? -10.408 -7.536 22.813 1.00 98.00 107 GLN A O 1
ATOM 825 N N . ILE A 1 108 ? -10.793 -5.370 23.272 1.00 98.31 108 ILE A N 1
ATOM 826 C CA . ILE A 1 108 ? -10.891 -4.960 21.866 1.00 98.31 108 ILE A CA 1
ATOM 827 C C . ILE A 1 108 ? -9.519 -5.041 21.200 1.00 98.31 108 ILE A C 1
ATOM 829 O O . ILE A 1 108 ? -9.400 -5.702 20.174 1.00 98.31 108 ILE A O 1
ATOM 833 N N . ILE A 1 109 ? -8.478 -4.472 21.811 1.00 98.62 109 ILE A N 1
ATOM 834 C CA . ILE A 1 109 ? -7.109 -4.520 21.273 1.00 98.62 109 ILE A CA 1
ATOM 835 C C . ILE A 1 109 ? -6.622 -5.969 21.118 1.00 98.62 109 ILE A C 1
ATOM 837 O O . ILE A 1 109 ? -5.999 -6.304 20.117 1.00 98.62 109 ILE A O 1
ATOM 841 N N . GLU A 1 110 ? -6.933 -6.855 22.069 1.00 98.38 110 GLU A N 1
ATOM 842 C CA . GLU A 1 110 ? -6.619 -8.288 21.970 1.00 98.38 110 GLU A CA 1
ATOM 843 C C . GLU A 1 110 ? -7.292 -8.941 20.753 1.00 98.38 110 GLU A C 1
ATOM 845 O O . GLU A 1 110 ? -6.654 -9.705 20.028 1.00 98.38 110 GLU A O 1
ATOM 850 N N . LYS A 1 111 ? -8.565 -8.617 20.488 1.00 98.38 111 LYS A N 1
ATOM 851 C CA . LYS A 1 111 ? -9.284 -9.106 19.303 1.00 98.38 111 LYS A CA 1
ATOM 852 C C . LYS A 1 111 ? -8.735 -8.508 18.008 1.00 98.38 111 LYS A C 1
ATOM 854 O O . LYS A 1 111 ? -8.611 -9.251 17.041 1.00 98.38 111 LYS A O 1
ATOM 859 N N . MET A 1 112 ? -8.388 -7.218 17.999 1.00 98.56 112 MET A N 1
ATOM 860 C CA . MET A 1 112 ? -7.749 -6.552 16.857 1.00 98.56 112 MET A CA 1
ATOM 861 C C . MET A 1 112 ? -6.406 -7.203 16.532 1.00 98.56 112 MET A C 1
ATOM 863 O O . MET A 1 112 ? -6.159 -7.539 15.382 1.00 98.56 112 MET A O 1
ATOM 867 N N . TYR A 1 113 ? -5.566 -7.445 17.542 1.00 98.50 113 TYR A N 1
ATOM 868 C CA . TYR A 1 113 ? -4.276 -8.104 17.356 1.00 98.50 113 TYR A CA 1
ATOM 869 C C . TYR A 1 113 ? -4.439 -9.535 16.840 1.00 98.50 113 TYR A C 1
ATOM 871 O O . TYR A 1 113 ? -3.720 -9.959 15.941 1.00 98.50 113 TYR A O 1
ATOM 879 N N . ARG A 1 114 ? -5.398 -10.289 17.387 1.00 98.19 114 ARG A N 1
ATOM 880 C CA . ARG A 1 114 ? -5.682 -11.636 16.891 1.00 98.19 114 ARG A CA 1
ATOM 881 C C . ARG A 1 114 ? -6.129 -11.604 15.430 1.00 98.19 114 ARG A C 1
ATOM 883 O O . ARG A 1 114 ? -5.595 -12.364 14.641 1.00 98.19 114 ARG A O 1
ATOM 890 N N . LEU A 1 115 ? -7.051 -10.709 15.068 1.00 97.12 115 LEU A N 1
ATOM 891 C CA . LEU A 1 115 ? -7.480 -10.529 13.679 1.00 97.12 115 LEU A CA 1
ATOM 892 C C . LEU A 1 115 ? -6.293 -10.186 12.769 1.00 97.12 115 LEU A C 1
ATOM 894 O O . LEU A 1 115 ? -6.144 -10.791 11.716 1.00 97.12 115 LEU A O 1
ATOM 898 N N . PHE A 1 116 ? -5.439 -9.261 13.211 1.00 97.62 116 PHE A N 1
ATOM 899 C CA . PHE A 1 116 ? -4.229 -8.844 12.508 1.00 97.62 116 PHE A CA 1
ATOM 900 C C . PHE A 1 116 ? -3.306 -10.024 12.180 1.00 97.62 116 PHE A C 1
ATOM 902 O O . PHE A 1 116 ? -2.870 -10.162 11.042 1.00 97.62 116 PHE A O 1
ATOM 909 N N . VAL A 1 117 ? -3.041 -10.899 13.156 1.00 96.06 117 VAL A N 1
ATOM 910 C CA . VAL A 1 117 ? -2.166 -12.065 12.962 1.00 96.06 117 VAL A CA 1
ATOM 911 C C . VAL A 1 117 ? -2.860 -13.175 12.173 1.00 96.06 117 VAL A C 1
ATOM 913 O O . VAL A 1 117 ? -2.271 -13.710 11.241 1.00 96.06 117 VAL A O 1
ATOM 916 N N . ASP A 1 118 ? -4.103 -13.516 12.519 1.00 95.88 118 ASP A N 1
ATOM 917 C CA . ASP A 1 118 ? -4.829 -14.640 11.913 1.00 95.88 118 ASP A CA 1
ATOM 918 C C . ASP A 1 118 ? -5.100 -14.421 10.417 1.00 95.88 118 ASP A C 1
ATOM 920 O O . ASP A 1 118 ? -5.261 -15.392 9.678 1.00 95.88 118 ASP A O 1
ATOM 924 N N . LYS A 1 119 ? -5.174 -13.157 9.978 1.00 94.75 119 LYS A N 1
ATOM 925 C CA . LYS A 1 119 ? -5.478 -12.759 8.598 1.00 94.75 119 LYS A CA 1
ATOM 926 C C . LYS A 1 119 ? -4.307 -12.128 7.847 1.00 94.75 119 LYS A C 1
ATOM 928 O O . LYS A 1 119 ? -4.528 -11.600 6.765 1.00 94.75 119 LYS A O 1
ATOM 933 N N . ASP A 1 120 ? -3.089 -12.194 8.397 1.00 94.50 120 ASP A N 1
ATOM 934 C CA . ASP A 1 120 ? -1.886 -11.587 7.805 1.00 94.50 120 ASP A CA 1
ATOM 935 C C . ASP A 1 120 ? -2.142 -10.140 7.326 1.00 94.50 120 ASP A C 1
ATOM 937 O O . ASP A 1 120 ? -1.957 -9.801 6.159 1.00 94.50 120 ASP A O 1
ATOM 941 N N . LEU A 1 121 ? -2.653 -9.290 8.216 1.00 94.12 121 LEU A N 1
ATOM 942 C CA . LEU A 1 121 ? -3.026 -7.916 7.876 1.00 94.12 121 LEU A CA 1
ATOM 943 C C . LEU A 1 121 ? -1.843 -6.967 8.079 1.00 94.12 121 LEU A C 1
ATOM 945 O O . LEU A 1 121 ? -1.035 -7.159 8.985 1.00 94.12 121 LEU A O 1
ATOM 949 N N . ASP A 1 122 ? -1.791 -5.896 7.290 1.00 93.00 122 ASP A N 1
ATOM 950 C CA . ASP A 1 122 ? -0.820 -4.813 7.480 1.00 93.00 122 ASP A CA 1
ATOM 951 C C . ASP A 1 122 ? -1.332 -3.764 8.475 1.00 93.00 122 ASP A C 1
ATOM 953 O O . ASP A 1 122 ? -0.548 -3.172 9.227 1.00 93.00 122 ASP A O 1
ATOM 957 N N . VAL A 1 123 ? -2.655 -3.547 8.507 1.00 96.31 123 VAL A N 1
ATOM 958 C CA . VAL A 1 123 ? -3.321 -2.586 9.396 1.00 96.31 123 VAL A CA 1
ATOM 959 C C . VAL A 1 123 ? -4.676 -3.120 9.856 1.00 96.31 123 VAL A C 1
ATOM 961 O O . VAL A 1 123 ? -5.482 -3.579 9.050 1.00 96.31 123 VAL A O 1
ATOM 964 N N . VAL A 1 124 ? -4.955 -2.984 11.152 1.00 98.25 124 VAL A N 1
ATOM 965 C CA . VAL A 1 124 ? -6.307 -3.030 11.727 1.00 98.25 124 VAL A CA 1
ATOM 966 C C . VAL A 1 124 ? -6.510 -1.760 12.538 1.00 98.25 124 VAL A C 1
ATOM 968 O O . VAL A 1 124 ? -5.885 -1.589 13.581 1.00 98.25 124 VAL A O 1
ATOM 971 N N . GLU A 1 125 ? -7.386 -0.880 12.082 1.00 97.81 125 GLU A N 1
ATOM 972 C CA . GLU A 1 125 ? -7.667 0.425 12.674 1.00 97.81 125 GLU A CA 1
ATOM 973 C C . GLU A 1 125 ? -9.141 0.508 13.080 1.00 97.81 125 GLU A C 1
ATOM 975 O O . GLU A 1 125 ? -10.021 0.046 12.357 1.00 97.81 125 GLU A O 1
ATOM 980 N N . ILE A 1 126 ? -9.407 1.097 14.245 1.00 97.81 126 ILE A N 1
ATOM 981 C CA . ILE A 1 126 ? -10.739 1.503 14.694 1.00 97.81 126 ILE A CA 1
ATOM 982 C C . ILE A 1 126 ? -10.668 2.994 15.010 1.00 97.81 126 ILE A C 1
ATOM 984 O O . ILE A 1 126 ? -10.004 3.397 15.974 1.00 97.81 126 ILE A O 1
ATOM 988 N N . ASN A 1 127 ? -11.363 3.802 14.213 1.00 95.44 127 ASN A N 1
ATOM 989 C CA . ASN A 1 127 ? -11.369 5.251 14.360 1.00 95.44 127 ASN A CA 1
ATOM 990 C C . ASN A 1 127 ? -12.706 5.875 13.914 1.00 95.44 127 ASN A C 1
ATOM 992 O O . ASN A 1 127 ? -12.840 6.193 12.737 1.00 95.44 127 ASN A O 1
ATOM 996 N N . PRO A 1 128 ? -13.661 6.123 14.830 1.00 95.62 128 PRO A N 1
ATOM 997 C CA . PRO A 1 128 ? -13.516 6.044 16.283 1.00 95.62 128 PRO A CA 1
ATOM 998 C C . PRO A 1 128 ? -13.983 4.722 16.913 1.00 95.62 128 PRO A C 1
ATOM 1000 O O . PRO A 1 128 ? -14.925 4.063 16.469 1.00 95.62 128 PRO A O 1
ATOM 1003 N N . LEU A 1 129 ? -13.375 4.384 18.053 1.00 97.69 129 LEU A N 1
ATOM 1004 C CA . LEU A 1 129 ? -13.982 3.534 19.073 1.00 97.69 129 LEU A CA 1
ATOM 1005 C C . LEU A 1 129 ? -14.827 4.422 19.994 1.00 97.69 129 LEU A C 1
ATOM 1007 O O . LEU A 1 129 ? -14.284 5.155 20.823 1.00 97.69 129 LEU A O 1
ATOM 1011 N N . GLY A 1 130 ? -16.147 4.339 19.868 1.00 97.19 130 GLY A N 1
ATOM 1012 C CA . GLY A 1 130 ? -17.092 5.072 20.699 1.00 97.19 130 GLY A CA 1
ATOM 1013 C C . GLY A 1 130 ? -17.214 4.477 22.098 1.00 97.19 130 GLY A C 1
ATOM 1014 O O . GLY A 1 130 ? -17.298 3.259 22.272 1.00 97.19 130 GLY A O 1
ATOM 1015 N N . VAL A 1 131 ? -17.275 5.345 23.101 1.00 97.00 131 VAL A N 1
ATOM 1016 C CA . VAL A 1 131 ? -17.559 5.009 24.497 1.00 97.00 131 VAL A CA 1
ATOM 1017 C C . VAL A 1 131 ? -18.832 5.726 24.902 1.00 97.00 131 VAL A C 1
ATOM 1019 O O . VAL A 1 131 ? -18.952 6.927 24.690 1.00 97.00 131 VAL A O 1
ATOM 1022 N N . SER A 1 132 ? -19.786 4.993 25.459 1.00 95.62 132 SER A N 1
ATOM 1023 C CA . SER A 1 132 ? -21.041 5.552 25.955 1.00 95.62 132 SER A CA 1
ATOM 1024 C C . SER A 1 132 ? -20.930 6.001 27.417 1.00 95.62 132 SER A C 1
ATOM 1026 O O . SER A 1 132 ? -20.040 5.535 28.137 1.00 95.62 132 SER A O 1
ATOM 1028 N N . PRO A 1 133 ? -21.877 6.820 27.919 1.00 93.38 133 PRO A N 1
ATOM 1029 C CA . PRO A 1 133 ? -21.848 7.323 29.299 1.00 93.38 133 PRO A CA 1
ATOM 1030 C C . PRO A 1 133 ? -21.846 6.242 30.396 1.00 93.38 133 PRO A C 1
ATOM 1032 O O . PRO A 1 133 ? -21.396 6.477 31.516 1.00 93.38 133 PRO A O 1
ATOM 1035 N N . ASP A 1 134 ? -22.353 5.041 30.104 1.00 91.44 134 ASP A N 1
ATOM 1036 C CA . ASP A 1 134 ? -22.315 3.886 31.011 1.00 91.44 134 ASP A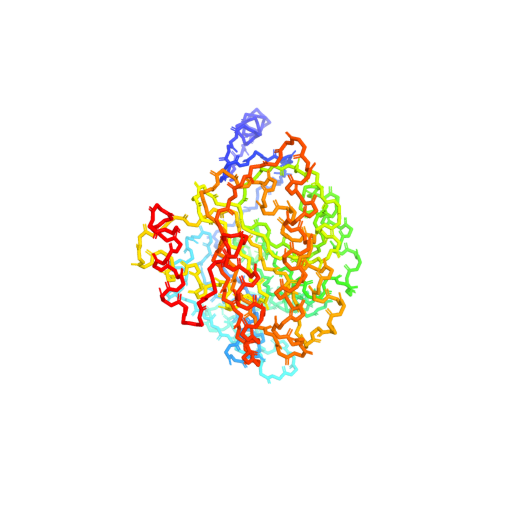 CA 1
ATOM 1037 C C . ASP A 1 134 ? -20.970 3.124 30.968 1.00 91.44 134 ASP A C 1
ATOM 1039 O O . ASP A 1 134 ? -20.728 2.232 31.788 1.00 91.44 134 ASP A O 1
ATOM 1043 N N . GLY A 1 135 ? -20.062 3.499 30.065 1.00 89.94 135 GLY A N 1
ATOM 1044 C CA . GLY A 1 135 ? -18.752 2.887 29.855 1.00 89.94 135 GLY A CA 1
ATOM 1045 C C . GLY A 1 135 ? -18.759 1.673 28.923 1.00 89.94 135 GLY A C 1
ATOM 1046 O O . GLY A 1 135 ? -17.758 0.949 28.883 1.00 89.94 135 GLY A O 1
ATOM 1047 N N . SER A 1 136 ? -19.860 1.426 28.207 1.00 94.50 136 SER A N 1
ATOM 1048 C CA . SER A 1 136 ? -19.905 0.450 27.114 1.00 94.50 136 SER A CA 1
ATOM 1049 C C . SER A 1 136 ? -19.138 0.983 25.895 1.00 94.50 136 SER A C 1
ATOM 1051 O O . SER A 1 136 ? -19.017 2.191 25.697 1.00 94.50 136 SER A O 1
ATOM 1053 N N . VAL A 1 137 ? -18.574 0.086 25.086 1.00 96.25 137 VAL A N 1
ATOM 1054 C CA . VAL A 1 137 ? -17.698 0.442 23.957 1.00 96.25 137 VAL A CA 1
ATOM 1055 C C . VAL A 1 137 ? -18.201 -0.172 22.653 1.00 96.25 137 VAL A C 1
ATOM 1057 O O . VAL A 1 137 ? -18.639 -1.323 22.648 1.00 96.25 137 VAL A O 1
ATOM 1060 N N . MET A 1 138 ? -18.100 0.569 21.549 1.00 96.25 138 MET A N 1
ATOM 1061 C CA . MET A 1 138 ? -18.486 0.119 20.209 1.00 96.25 138 MET A CA 1
ATOM 1062 C C . MET A 1 138 ? -17.517 0.666 19.160 1.00 96.25 138 MET A C 1
ATOM 1064 O O . MET A 1 138 ? -17.175 1.844 19.183 1.00 96.25 138 MET A O 1
ATOM 1068 N N . ALA A 1 139 ? -17.065 -0.187 18.239 1.00 96.62 139 ALA A N 1
ATOM 1069 C CA . ALA A 1 139 ? -16.324 0.262 17.062 1.00 96.62 139 ALA A CA 1
ATOM 1070 C C . ALA A 1 139 ? -17.312 0.939 16.105 1.00 96.62 139 ALA A C 1
ATOM 1072 O O . ALA A 1 139 ? -18.250 0.281 15.662 1.00 96.62 139 ALA A O 1
ATOM 1073 N N . LEU A 1 140 ? -17.138 2.239 15.863 1.00 94.94 140 LEU A N 1
ATOM 1074 C CA . LEU A 1 140 ? -18.042 3.032 15.023 1.00 94.94 140 LEU A CA 1
ATOM 1075 C C . LEU A 1 140 ? -17.560 3.099 13.576 1.00 94.94 140 LEU A C 1
ATOM 1077 O O . LEU A 1 140 ? -18.369 3.211 12.666 1.00 94.94 140 LEU A O 1
ATOM 1081 N N . ASP A 1 141 ? -16.249 3.007 13.374 1.00 94.56 141 ASP A N 1
ATOM 1082 C CA . ASP A 1 141 ? -15.639 2.886 12.058 1.00 94.56 141 ASP A CA 1
ATOM 1083 C C . ASP A 1 141 ? -14.370 2.037 12.170 1.00 94.56 141 ASP A C 1
ATOM 1085 O O . ASP A 1 141 ? -13.692 2.033 13.207 1.00 94.56 141 ASP A O 1
ATOM 1089 N N . GLY A 1 142 ? -14.078 1.279 11.122 1.00 94.31 142 GLY A N 1
ATOM 1090 C CA . GLY A 1 142 ? -12.977 0.339 11.083 1.00 94.31 142 GLY A CA 1
ATOM 1091 C C . GLY A 1 142 ? -12.369 0.244 9.695 1.00 94.31 142 GLY A C 1
ATOM 1092 O O . GLY A 1 142 ? -13.069 0.051 8.704 1.00 94.31 142 GLY A O 1
ATOM 1093 N N . LYS A 1 143 ? -11.040 0.307 9.642 1.00 93.69 143 LYS A N 1
ATOM 1094 C CA . LYS A 1 143 ? -10.262 0.137 8.419 1.00 93.69 143 LYS A CA 1
ATOM 1095 C C . LYS A 1 143 ? -9.321 -1.045 8.577 1.00 93.69 143 LYS A C 1
ATOM 1097 O O . LYS A 1 143 ? -8.601 -1.164 9.566 1.00 93.69 143 LYS A O 1
ATOM 1102 N N . ILE A 1 144 ? -9.327 -1.920 7.583 1.00 94.19 144 ILE A N 1
ATOM 1103 C CA . ILE A 1 144 ? -8.414 -3.053 7.502 1.00 94.19 144 ILE A CA 1
ATOM 1104 C C . ILE A 1 144 ? -7.642 -2.936 6.196 1.00 94.19 144 ILE A C 1
ATOM 1106 O O . ILE A 1 144 ? -8.247 -2.771 5.139 1.00 94.19 144 ILE A O 1
ATOM 1110 N N . THR A 1 145 ? -6.321 -3.050 6.283 1.00 91.38 145 THR A N 1
ATOM 1111 C CA . THR A 1 145 ? -5.450 -3.200 5.117 1.00 91.38 145 THR A CA 1
ATOM 1112 C C . THR A 1 145 ? -4.878 -4.605 5.135 1.00 91.38 145 THR A C 1
ATOM 1114 O O . THR A 1 145 ? -4.281 -5.027 6.128 1.00 91.38 145 THR A O 1
ATOM 1117 N N . VAL A 1 146 ? -5.095 -5.330 4.046 1.00 88.50 146 VAL A N 1
ATOM 1118 C CA . VAL A 1 146 ? -4.620 -6.701 3.867 1.00 88.50 146 VAL A CA 1
ATOM 1119 C C . VAL A 1 146 ? -3.209 -6.678 3.304 1.00 88.50 146 VAL A C 1
ATOM 1121 O O . VAL A 1 146 ? -2.883 -5.780 2.536 1.00 88.50 146 VAL A O 1
ATOM 1124 N N . ASN A 1 147 ? -2.395 -7.666 3.668 1.00 86.81 147 ASN A N 1
ATOM 1125 C CA . ASN A 1 147 ? -1.125 -7.883 3.002 1.00 86.81 147 ASN A CA 1
ATOM 1126 C C . ASN A 1 147 ? -1.342 -8.647 1.687 1.00 86.81 147 ASN A C 1
ATOM 1128 O O . ASN A 1 147 ? -1.722 -9.824 1.697 1.00 86.81 147 ASN A O 1
ATOM 1132 N N . ASP A 1 148 ? -1.076 -7.985 0.565 1.00 80.19 148 ASP A N 1
ATOM 1133 C CA . ASP A 1 148 ? -1.303 -8.536 -0.773 1.00 80.19 148 ASP A CA 1
ATOM 1134 C C . ASP A 1 148 ? -0.517 -9.837 -1.028 1.00 80.19 148 ASP A C 1
ATOM 1136 O O . ASP A 1 148 ? -1.040 -10.787 -1.615 1.00 80.19 148 ASP A O 1
ATOM 1140 N N . GLU A 1 149 ? 0.696 -9.951 -0.477 1.00 81.06 149 GLU A N 1
ATOM 1141 C CA . GLU A 1 149 ? 1.543 -11.150 -0.586 1.00 81.06 149 GLU A CA 1
ATOM 1142 C C . GLU A 1 149 ? 0.960 -12.353 0.174 1.00 81.06 149 GLU A C 1
ATOM 1144 O O . GLU A 1 149 ? 1.226 -13.518 -0.146 1.00 81.06 149 GLU A O 1
ATOM 1149 N N . ALA A 1 150 ? 0.148 -12.094 1.201 1.00 85.81 150 ALA A N 1
ATOM 1150 C CA . ALA A 1 150 ? -0.477 -13.132 2.008 1.00 85.81 150 ALA A CA 1
ATOM 1151 C C . ALA A 1 150 ? -1.851 -13.568 1.481 1.00 85.81 150 ALA A C 1
ATOM 1153 O O . ALA A 1 150 ? -2.346 -14.614 1.911 1.00 85.81 150 ALA A O 1
ATOM 1154 N N . LEU A 1 151 ? -2.455 -12.839 0.532 1.00 83.25 151 LEU A N 1
ATOM 1155 C CA . LEU A 1 151 ? -3.816 -13.108 0.041 1.00 83.25 151 LEU A CA 1
ATOM 1156 C C . LEU A 1 151 ? -3.993 -14.525 -0.511 1.00 83.25 151 LEU A C 1
ATOM 1158 O O . LEU A 1 151 ? -5.041 -15.139 -0.315 1.00 83.25 151 LEU A O 1
ATOM 1162 N N . SER A 1 152 ? -2.948 -15.094 -1.117 1.00 81.12 152 SER A N 1
ATOM 1163 C CA . SER A 1 152 ? -2.957 -16.482 -1.607 1.00 81.12 152 SER A CA 1
ATOM 1164 C C . SER A 1 152 ? -3.249 -17.527 -0.517 1.00 81.12 152 SER A C 1
ATOM 1166 O O . SER A 1 152 ? -3.708 -18.628 -0.825 1.00 81.12 152 SER A O 1
ATOM 1168 N N . ARG A 1 153 ? -3.013 -17.192 0.760 1.00 88.06 153 ARG A N 1
ATOM 1169 C CA . ARG A 1 153 ? -3.291 -18.049 1.922 1.00 88.06 153 ARG A CA 1
ATOM 1170 C C . ARG A 1 153 ? -4.680 -17.832 2.528 1.00 88.06 153 ARG A C 1
ATOM 1172 O O . ARG A 1 153 ? -5.082 -18.639 3.364 1.00 88.06 153 ARG A O 1
ATOM 1179 N N . HIS A 1 154 ? -5.419 -16.804 2.097 1.00 90.88 154 HIS A N 1
ATOM 1180 C CA . HIS A 1 154 ? -6.723 -16.409 2.649 1.00 90.88 154 HIS A CA 1
ATOM 1181 C C . HIS A 1 154 ? -7.826 -16.395 1.573 1.00 90.88 154 HIS A C 1
ATOM 1183 O O . HIS A 1 154 ? -8.275 -15.322 1.162 1.00 90.88 154 HIS A O 1
ATOM 1189 N N . PRO A 1 155 ? -8.305 -17.572 1.110 1.00 87.31 155 PRO A N 1
ATOM 1190 C CA . PRO A 1 155 ? -9.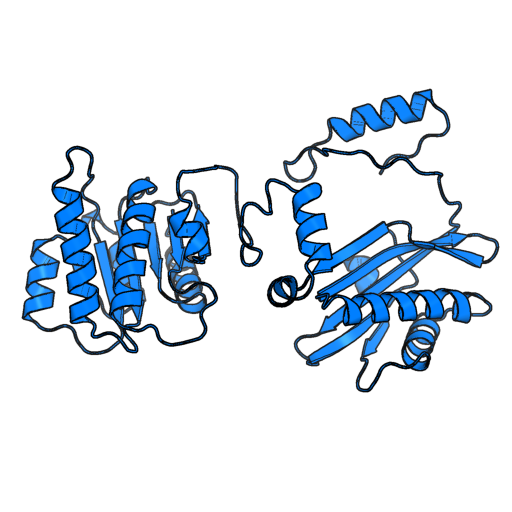337 -17.654 0.071 1.00 87.31 155 PRO A CA 1
ATOM 1191 C C . PRO A 1 155 ? -10.623 -16.896 0.415 1.00 87.31 155 PRO A C 1
ATOM 1193 O O . PRO A 1 155 ? -11.243 -16.298 -0.455 1.00 87.31 155 PRO A O 1
ATOM 1196 N N . ASP A 1 156 ? -11.000 -16.873 1.694 1.00 87.56 156 ASP A N 1
ATOM 1197 C CA . ASP A 1 156 ? -12.201 -16.184 2.162 1.00 87.56 156 ASP A CA 1
ATOM 1198 C C . ASP A 1 156 ? -12.114 -14.659 1.999 1.00 87.56 156 ASP A C 1
ATOM 1200 O O . ASP A 1 156 ? -13.124 -14.000 1.759 1.00 87.56 156 ASP A O 1
ATOM 1204 N N . MET A 1 157 ? -10.907 -14.097 2.080 1.00 85.00 157 MET A N 1
ATOM 1205 C CA . MET A 1 157 ? -10.672 -12.675 1.834 1.00 85.00 157 MET A CA 1
ATOM 1206 C C . MET A 1 157 ? -10.692 -12.352 0.344 1.00 85.00 157 MET A C 1
ATOM 1208 O O . MET A 1 157 ? -11.266 -11.339 -0.048 1.00 85.00 157 MET A O 1
ATOM 1212 N N . VAL A 1 158 ? -10.127 -13.231 -0.487 1.00 82.19 158 VAL A N 1
ATOM 1213 C CA . VAL A 1 158 ? -10.200 -13.108 -1.950 1.00 82.19 158 VAL A CA 1
ATOM 1214 C C . VAL A 1 158 ? -11.660 -13.113 -2.411 1.00 82.19 158 VAL A C 1
ATOM 1216 O O . VAL A 1 158 ? -12.070 -12.234 -3.168 1.00 82.19 158 VAL A O 1
ATOM 1219 N N . ASP A 1 159 ? -12.473 -14.033 -1.889 1.00 84.31 159 ASP A N 1
ATOM 1220 C CA . ASP A 1 159 ? -13.904 -14.102 -2.195 1.00 84.31 159 ASP A CA 1
ATOM 1221 C C . ASP A 1 159 ? -14.660 -12.838 -1.754 1.00 84.31 159 ASP A C 1
ATOM 1223 O O . ASP A 1 159 ? -15.535 -12.353 -2.475 1.00 84.31 159 ASP A O 1
ATOM 1227 N N . LEU A 1 160 ? -14.318 -12.274 -0.591 1.00 81.19 160 LEU A N 1
ATOM 1228 C CA . LEU A 1 160 ? -14.920 -11.034 -0.095 1.00 81.19 160 LEU A CA 1
ATOM 1229 C C . LEU A 1 160 ? -14.580 -9.841 -0.998 1.00 81.19 160 LEU A C 1
ATOM 1231 O O . LEU A 1 160 ? -15.469 -9.064 -1.356 1.00 81.19 160 LEU A O 1
ATOM 1235 N N . LEU A 1 161 ? -13.319 -9.727 -1.420 1.00 76.69 161 LEU A N 1
ATOM 1236 C CA . LEU A 1 161 ? -12.882 -8.699 -2.364 1.00 76.69 161 LEU A CA 1
ATOM 1237 C C . LEU A 1 161 ? -13.586 -8.870 -3.724 1.00 76.69 161 LEU A C 1
ATOM 1239 O O . LEU A 1 161 ? -14.050 -7.887 -4.303 1.00 76.69 161 LEU A O 1
ATOM 1243 N N . HIS A 1 162 ? -13.742 -10.109 -4.213 1.00 71.56 162 HIS A N 1
ATOM 1244 C CA . HIS A 1 162 ? -14.447 -10.410 -5.470 1.00 71.56 162 HIS A CA 1
ATOM 1245 C C . HIS A 1 162 ? -15.897 -9.917 -5.460 1.00 71.56 162 HIS A C 1
ATOM 1247 O O . HIS A 1 162 ? -16.380 -9.389 -6.463 1.00 71.56 162 HIS A O 1
ATOM 1253 N N . GLN A 1 163 ? -16.598 -10.111 -4.342 1.00 71.06 163 GLN A N 1
ATOM 1254 C CA . GLN A 1 163 ? -18.022 -9.794 -4.219 1.00 71.06 163 GLN A CA 1
ATOM 1255 C C . GLN A 1 163 ? -18.291 -8.291 -4.135 1.00 71.06 163 GLN A C 1
ATOM 1257 O O . GLN A 1 163 ? -19.266 -7.814 -4.713 1.00 71.06 163 GLN A O 1
ATOM 1262 N N . HIS A 1 164 ? -17.444 -7.554 -3.416 1.00 65.56 164 HIS A N 1
ATOM 1263 C CA . HIS A 1 164 ? -17.698 -6.151 -3.085 1.00 65.56 164 HIS A CA 1
ATOM 1264 C C . HIS A 1 164 ? -16.894 -5.161 -3.918 1.00 65.56 164 HIS A C 1
ATOM 1266 O O . HIS A 1 164 ? -17.198 -3.971 -3.901 1.00 65.56 164 HIS A O 1
ATOM 1272 N N . THR A 1 165 ? -15.898 -5.623 -4.673 1.00 59.25 165 THR A N 1
ATOM 1273 C CA . THR A 1 165 ? -15.169 -4.755 -5.596 1.00 59.25 165 THR A CA 1
ATOM 1274 C C . THR A 1 165 ? -14.817 -5.484 -6.894 1.00 59.25 165 THR A C 1
ATOM 1276 O O . THR A 1 165 ? -13.646 -5.719 -7.196 1.00 59.25 165 THR A O 1
ATOM 1279 N N . PRO A 1 166 ? -15.824 -5.821 -7.727 1.00 47.56 166 PRO A N 1
ATOM 1280 C CA . PRO A 1 166 ? -15.625 -6.576 -8.969 1.00 47.56 166 PRO A CA 1
ATOM 1281 C C . PRO A 1 166 ? -14.705 -5.879 -9.995 1.00 47.56 166 PRO A C 1
ATOM 1283 O O . PRO A 1 166 ? -14.262 -6.520 -10.951 1.00 47.56 166 PRO A O 1
ATOM 1286 N N . GLY A 1 167 ? -14.404 -4.586 -9.804 1.00 46.03 167 GLY A N 1
ATOM 1287 C CA . GLY A 1 167 ? -13.391 -3.834 -10.551 1.00 46.03 167 GLY A CA 1
ATOM 1288 C C . GLY A 1 167 ? -11.953 -4.030 -10.051 1.00 46.03 167 GLY A C 1
ATOM 1289 O O . GLY A 1 167 ? -11.063 -4.189 -10.882 1.00 46.03 167 GLY A O 1
ATOM 1290 N N . LEU A 1 168 ? -11.732 -4.106 -8.729 1.00 40.41 168 LEU A N 1
ATOM 1291 C CA . LEU A 1 168 ? -10.397 -4.293 -8.137 1.00 40.41 168 LEU A CA 1
ATOM 1292 C C . LEU A 1 168 ? -9.855 -5.703 -8.390 1.00 40.41 168 LEU A C 1
ATOM 1294 O O . LEU A 1 168 ? -8.670 -5.860 -8.655 1.00 40.41 168 LEU A O 1
ATOM 1298 N N . VAL A 1 169 ? -10.709 -6.734 -8.376 1.00 37.88 169 VAL A N 1
ATOM 1299 C CA . VAL A 1 169 ? -10.227 -8.131 -8.385 1.00 37.88 169 VAL A CA 1
ATOM 1300 C C . VAL A 1 169 ? -10.308 -8.857 -9.724 1.00 37.88 169 VAL A C 1
ATOM 1302 O O . VAL A 1 169 ? -9.958 -10.028 -9.847 1.00 37.88 169 VAL A O 1
ATOM 1305 N N . LYS A 1 170 ? -10.647 -8.139 -10.798 1.00 37.12 170 LYS A N 1
ATOM 1306 C CA . LYS A 1 170 ? -10.187 -8.559 -12.135 1.00 37.12 170 LYS A CA 1
ATOM 1307 C C . LYS A 1 170 ? -8.684 -8.327 -12.325 1.00 37.12 170 LYS A C 1
ATOM 1309 O O . LYS A 1 170 ? -8.130 -8.704 -13.361 1.00 37.12 170 LYS A O 1
ATOM 1314 N N . ALA A 1 171 ? -8.031 -7.710 -11.346 1.00 36.16 171 ALA A N 1
ATOM 1315 C CA . ALA A 1 171 ? -6.597 -7.647 -11.209 1.00 36.16 171 ALA A CA 1
ATOM 1316 C C . ALA A 1 171 ? -6.193 -8.658 -10.121 1.00 36.16 171 ALA A C 1
ATOM 1318 O O . ALA A 1 171 ? -6.684 -8.611 -9.000 1.00 36.16 171 ALA A O 1
ATOM 1319 N N . ASN A 1 172 ? -5.334 -9.613 -10.480 1.00 35.44 172 ASN A N 1
ATOM 1320 C CA . ASN A 1 172 ? -4.566 -10.435 -9.540 1.00 35.44 172 ASN A CA 1
ATOM 1321 C C . ASN A 1 172 ? -4.134 -9.579 -8.319 1.00 35.44 172 ASN A C 1
ATOM 1323 O O . ASN A 1 172 ? -3.703 -8.451 -8.565 1.00 35.44 172 ASN A O 1
ATOM 1327 N N . PRO A 1 173 ? -4.192 -10.074 -7.067 1.00 31.58 173 PRO A N 1
ATOM 1328 C CA . PRO A 1 173 ? -3.962 -9.287 -5.845 1.00 31.58 173 PRO A CA 1
ATOM 1329 C C . PRO A 1 173 ? -2.610 -8.558 -5.718 1.00 31.58 173 PRO A C 1
ATOM 1331 O O . PRO A 1 173 ? -2.422 -7.807 -4.780 1.00 31.58 173 PRO A O 1
ATOM 1334 N N . LEU A 1 174 ? -1.700 -8.704 -6.679 1.00 33.62 174 LEU A N 1
ATOM 1335 C CA . LEU A 1 174 ? -0.426 -7.981 -6.784 1.00 33.62 174 LEU A CA 1
ATOM 1336 C C . LEU A 1 174 ? -0.531 -6.650 -7.563 1.00 33.62 174 LEU A C 1
ATOM 1338 O O . LEU A 1 174 ? 0.429 -6.196 -8.178 1.00 33.62 174 LEU A O 1
ATOM 1342 N N . LYS A 1 175 ? -1.716 -6.037 -7.649 1.00 40.72 175 LYS A N 1
ATOM 1343 C CA . LYS A 1 175 ? -1.934 -4.864 -8.511 1.00 40.72 175 LYS A CA 1
ATOM 1344 C C . LYS A 1 175 ? -2.595 -3.719 -7.772 1.00 40.72 175 LYS A C 1
ATOM 1346 O O . LYS A 1 175 ? -3.808 -3.539 -7.844 1.00 40.72 175 LYS A O 1
ATOM 1351 N N . LEU A 1 176 ? -1.767 -2.862 -7.181 1.00 34.62 176 LEU A N 1
ATOM 1352 C CA . LEU A 1 176 ? -2.122 -1.452 -7.082 1.00 34.62 176 LEU A CA 1
ATOM 1353 C C . LEU A 1 176 ? -2.085 -0.848 -8.494 1.00 34.62 176 LEU A C 1
ATOM 1355 O O . LEU A 1 176 ? -1.028 -0.507 -9.024 1.00 34.62 176 LEU A O 1
ATOM 1359 N N . GLU A 1 177 ? -3.260 -0.706 -9.103 1.00 36.91 177 GLU A N 1
ATOM 1360 C CA . GLU A 1 177 ? -3.471 0.231 -10.204 1.00 36.91 177 GLU A CA 1
ATOM 1361 C C . GLU A 1 177 ? -3.332 1.657 -9.631 1.00 36.91 177 GLU A C 1
ATOM 1363 O O . GLU A 1 177 ? -4.274 2.246 -9.106 1.00 36.91 177 GLU A O 1
ATOM 1368 N N . MET A 1 178 ? -2.119 2.216 -9.677 1.00 30.70 178 MET A N 1
ATOM 1369 C CA . MET A 1 178 ? -1.915 3.648 -9.467 1.00 30.70 178 MET A CA 1
ATOM 1370 C C . MET A 1 178 ? -2.300 4.374 -10.763 1.00 30.70 178 MET A C 1
ATOM 1372 O O . MET A 1 178 ? -1.497 4.475 -11.690 1.00 30.70 178 MET A O 1
ATOM 1376 N N . ASN A 1 179 ? -3.537 4.882 -10.760 1.00 29.33 179 ASN A N 1
ATOM 1377 C CA . ASN A 1 179 ? -4.205 5.784 -11.710 1.00 29.33 179 ASN A CA 1
ATOM 1378 C C . ASN A 1 179 ? -5.122 5.137 -12.766 1.00 29.33 179 ASN A C 1
ATOM 1380 O O . ASN A 1 179 ? -4.668 4.566 -13.750 1.00 29.33 179 ASN A O 1
ATOM 1384 N N . GLY A 1 180 ? -6.423 5.411 -12.598 1.00 30.19 180 GLY A N 1
ATOM 1385 C CA . GLY A 1 180 ? -7.295 5.933 -13.654 1.00 30.19 180 GLY A CA 1
ATOM 1386 C C . GLY A 1 180 ? -7.797 4.947 -14.707 1.00 30.19 180 GLY A C 1
ATOM 1387 O O . GLY A 1 180 ? -7.100 4.631 -15.664 1.00 30.19 180 GLY A O 1
ATOM 1388 N N . ASP A 1 181 ? -9.068 4.572 -14.569 1.00 34.44 181 ASP A N 1
ATOM 1389 C CA . ASP A 1 181 ? -9.983 4.073 -15.601 1.00 34.44 181 ASP A CA 1
ATOM 1390 C C . ASP A 1 181 ? -9.446 3.976 -17.041 1.00 34.44 181 ASP A C 1
ATOM 1392 O O . ASP A 1 181 ? -9.349 4.968 -17.777 1.00 34.44 181 ASP A O 1
ATOM 1396 N N . ARG A 1 182 ? -9.267 2.730 -17.500 1.00 33.72 182 ARG A N 1
ATOM 1397 C CA . ARG A 1 182 ? -9.756 2.253 -18.805 1.00 33.72 182 ARG A CA 1
ATOM 1398 C C . ARG A 1 182 ? -9.555 0.732 -18.921 1.00 33.72 182 ARG A C 1
ATOM 1400 O O . ARG A 1 182 ? -8.413 0.279 -18.981 1.00 33.72 182 ARG A O 1
ATOM 1407 N N . PRO A 1 183 ? -10.620 -0.085 -19.051 1.00 34.81 183 PRO A N 1
ATOM 1408 C CA . PRO A 1 183 ? -10.467 -1.499 -19.372 1.00 34.81 183 PRO A CA 1
ATOM 1409 C C . PRO A 1 183 ? -10.002 -1.611 -20.828 1.00 34.81 183 PRO A C 1
ATOM 1411 O O . PRO A 1 183 ? -10.802 -1.527 -21.759 1.00 34.81 183 PRO A O 1
ATOM 1414 N N . GLN A 1 184 ? -8.698 -1.757 -21.051 1.00 34.28 184 GLN A N 1
ATOM 1415 C CA . GLN A 1 184 ? -8.152 -2.048 -22.377 1.00 34.28 184 GLN A CA 1
ATOM 1416 C C . GLN A 1 184 ? -7.725 -3.513 -22.470 1.00 34.28 184 GLN A C 1
ATOM 1418 O O . GLN A 1 184 ? -7.208 -4.092 -21.518 1.00 34.28 184 GLN A O 1
ATOM 1423 N N . LYS A 1 185 ? -7.992 -4.103 -23.643 1.00 34.53 185 LYS A N 1
ATOM 1424 C CA . LYS A 1 185 ? -7.609 -5.461 -24.059 1.00 34.53 185 LYS A CA 1
ATOM 1425 C C . LYS A 1 185 ? -6.222 -5.846 -23.531 1.00 34.53 185 LYS A C 1
ATOM 1427 O O . LYS A 1 185 ? -5.238 -5.232 -23.931 1.00 34.53 185 LYS A O 1
ATOM 1432 N N . GLY A 1 186 ? -6.134 -6.904 -22.723 1.00 41.75 186 GLY A N 1
ATOM 1433 C CA . GLY A 1 186 ? -4.833 -7.432 -22.317 1.00 41.75 186 GLY A CA 1
ATOM 1434 C C . GLY A 1 186 ? -4.857 -8.455 -21.187 1.00 41.75 186 GLY A C 1
ATOM 1435 O O . GLY A 1 186 ? -4.145 -8.257 -20.208 1.00 41.75 186 GLY A O 1
ATOM 1436 N N . ASP A 1 187 ? -5.609 -9.555 -21.322 1.00 52.16 187 ASP A N 1
ATOM 1437 C CA . ASP A 1 187 ? -5.558 -10.675 -20.357 1.00 52.16 187 ASP A CA 1
ATOM 1438 C C . ASP A 1 187 ? -4.106 -11.152 -20.135 1.00 52.16 187 ASP A C 1
ATOM 1440 O O . ASP A 1 187 ? -3.655 -11.286 -19.003 1.00 52.16 187 ASP A O 1
ATOM 1444 N N . LYS A 1 188 ? -3.295 -11.216 -21.202 1.00 55.47 188 LYS A N 1
ATOM 1445 C CA . LYS A 1 188 ? -1.891 -11.663 -21.131 1.00 55.47 188 LYS A CA 1
ATOM 1446 C C . LYS A 1 188 ? -0.974 -10.795 -20.267 1.00 55.47 188 LYS A C 1
ATOM 1448 O O . LYS A 1 188 ? -0.088 -11.317 -19.609 1.00 55.47 188 LYS A O 1
ATOM 1453 N N . ILE A 1 189 ? -1.145 -9.475 -20.274 1.00 58.44 189 ILE A N 1
ATOM 1454 C CA . ILE A 1 189 ? -0.285 -8.577 -19.480 1.00 58.44 189 ILE A CA 1
ATOM 1455 C C . ILE A 1 189 ? -0.619 -8.713 -18.005 1.00 58.44 189 ILE A C 1
ATOM 1457 O O . ILE A 1 189 ? 0.258 -8.680 -17.140 1.00 58.44 189 ILE A O 1
ATOM 1461 N N . ARG A 1 190 ? -1.910 -8.909 -17.727 1.00 55.97 190 ARG A N 1
ATOM 1462 C CA . ARG A 1 190 ? -2.374 -9.134 -16.375 1.00 55.97 190 ARG A CA 1
ATOM 1463 C C . ARG A 1 190 ? -1.876 -10.480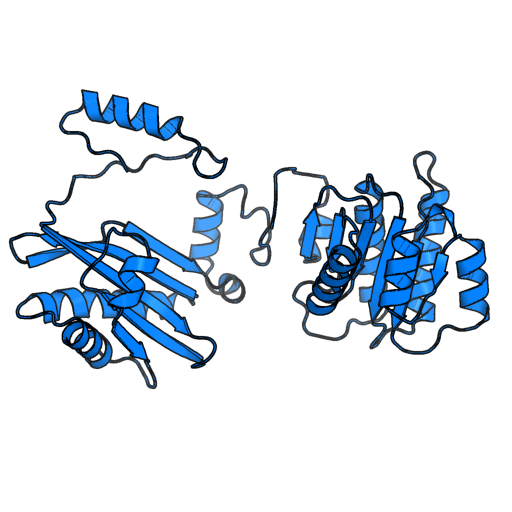 -15.842 1.00 55.97 190 ARG A C 1
ATOM 1465 O O . ARG A 1 190 ? -1.443 -10.507 -14.692 1.00 55.97 190 ARG A O 1
ATOM 1472 N N . ASP A 1 191 ? -1.853 -11.516 -16.668 1.00 59.94 191 ASP A N 1
ATOM 1473 C CA . ASP A 1 191 ? -1.353 -12.845 -16.297 1.00 59.94 191 ASP A CA 1
ATOM 1474 C C . ASP A 1 191 ? 0.165 -12.870 -16.057 1.00 59.94 191 ASP A C 1
ATOM 1476 O O . ASP A 1 191 ? 0.655 -13.648 -15.243 1.00 59.94 191 ASP A O 1
ATOM 1480 N N . LEU A 1 192 ? 0.922 -11.994 -16.728 1.00 64.50 192 LEU A N 1
ATOM 1481 C CA . LEU A 1 192 ? 2.380 -11.922 -16.592 1.00 64.50 192 LEU A CA 1
ATOM 1482 C C . LEU A 1 192 ? 2.854 -11.153 -15.350 1.00 64.50 192 LEU A C 1
ATOM 1484 O O . LEU A 1 192 ? 4.046 -11.208 -15.038 1.00 64.50 192 LEU A O 1
ATOM 1488 N N . GLY A 1 193 ? 1.958 -10.462 -14.638 1.00 68.56 193 GLY A N 1
ATOM 1489 C CA . GLY A 1 193 ? 2.292 -9.737 -13.408 1.00 68.56 193 GLY A CA 1
ATOM 1490 C C . GLY A 1 193 ? 3.184 -8.513 -13.632 1.00 68.56 193 GLY A C 1
ATOM 1491 O O . GLY A 1 193 ? 4.093 -8.280 -12.853 1.00 68.56 193 GLY A O 1
ATOM 1492 N N . PHE A 1 194 ? 2.999 -7.763 -14.722 1.00 80.38 194 PHE A N 1
ATOM 1493 C CA . PHE A 1 194 ? 3.725 -6.500 -14.924 1.00 80.38 194 PHE A CA 1
ATOM 1494 C C . PHE A 1 194 ? 3.183 -5.382 -14.022 1.00 80.38 194 PHE A C 1
ATOM 1496 O O . PHE A 1 194 ? 1.977 -5.343 -13.766 1.00 80.38 194 PHE A O 1
ATOM 1503 N N . HIS A 1 195 ? 4.040 -4.431 -13.627 1.00 79.12 195 HIS A N 1
ATOM 1504 C CA . HIS A 1 195 ? 3.591 -3.173 -13.011 1.00 79.12 195 HIS A CA 1
ATOM 1505 C C . HIS A 1 195 ? 3.432 -2.101 -14.081 1.00 79.12 195 HIS A C 1
ATOM 1507 O O . HIS A 1 195 ? 4.358 -1.835 -14.850 1.00 79.12 195 HIS A O 1
ATOM 1513 N N . LEU A 1 196 ? 2.250 -1.489 -14.134 1.00 81.81 196 LEU A N 1
ATOM 1514 C CA . LEU A 1 196 ? 1.876 -0.533 -15.170 1.00 81.81 196 LEU A CA 1
ATOM 1515 C C . LEU A 1 196 ? 1.605 0.833 -14.552 1.00 81.81 196 LEU A C 1
ATOM 1517 O O . LEU A 1 196 ? 0.968 0.925 -13.507 1.00 81.81 196 LEU A O 1
ATOM 1521 N N . MET A 1 197 ? 2.033 1.885 -15.243 1.00 81.31 197 MET A N 1
ATOM 1522 C CA . MET A 1 197 ? 1.638 3.260 -14.948 1.00 81.31 197 MET A CA 1
ATOM 1523 C C . MET A 1 197 ? 1.227 3.934 -16.253 1.00 81.31 197 MET A C 1
ATOM 1525 O O . MET A 1 197 ? 2.024 4.025 -17.191 1.00 81.31 197 MET A O 1
ATOM 1529 N N . ASP A 1 198 ? -0.025 4.380 -16.326 1.00 80.25 198 ASP A N 1
ATOM 1530 C CA . ASP A 1 198 ? -0.553 5.113 -17.476 1.00 80.25 198 ASP A CA 1
ATOM 1531 C C . ASP A 1 198 ? -0.563 6.610 -17.153 1.00 80.25 198 ASP A C 1
ATOM 1533 O O . ASP A 1 198 ? -1.372 7.090 -16.360 1.00 80.25 198 ASP A O 1
ATOM 1537 N N . LEU A 1 199 ? 0.406 7.333 -17.713 1.00 82.88 199 LEU A N 1
ATOM 1538 C CA . LEU A 1 199 ? 0.593 8.766 -17.503 1.00 82.88 199 LEU A CA 1
ATOM 1539 C C . LEU A 1 199 ? 0.372 9.516 -18.821 1.00 82.88 199 LEU A C 1
ATOM 1541 O O . LEU A 1 199 ? 0.509 8.962 -19.911 1.00 82.88 199 LEU A O 1
ATOM 1545 N N . GLU A 1 200 ? 0.074 10.809 -18.732 1.00 80.75 200 GLU A N 1
ATOM 1546 C CA . GLU A 1 200 ? -0.287 11.635 -19.895 1.00 80.75 200 GLU A CA 1
ATOM 1547 C C . GLU A 1 200 ? 0.916 12.175 -20.696 1.00 80.75 200 GLU A C 1
ATOM 1549 O O . GLU A 1 200 ? 0.758 13.027 -21.572 1.00 80.75 200 GLU A O 1
ATOM 1554 N N . GLY A 1 201 ? 2.135 11.728 -20.394 1.00 84.44 201 GLY A N 1
ATOM 1555 C CA . GLY A 1 201 ? 3.344 12.208 -21.054 1.00 84.44 201 GLY A CA 1
ATOM 1556 C C . GLY A 1 201 ? 3.663 11.573 -22.407 1.00 84.44 201 GLY A C 1
ATOM 1557 O O . GLY A 1 201 ? 2.940 10.736 -22.949 1.00 84.44 201 GLY A O 1
ATOM 1558 N N . THR A 1 202 ? 4.789 12.006 -22.973 1.00 85.62 202 THR A N 1
ATOM 1559 C CA . THR A 1 202 ? 5.206 11.687 -24.347 1.00 85.62 202 THR A CA 1
ATOM 1560 C C . THR A 1 202 ? 6.340 10.667 -24.430 1.00 85.62 202 THR A C 1
ATOM 1562 O O . THR A 1 202 ? 6.680 10.232 -25.530 1.00 85.62 202 THR A O 1
ATOM 1565 N N . ILE A 1 203 ? 6.921 10.270 -23.297 1.00 90.19 203 ILE A N 1
ATOM 1566 C CA . ILE A 1 203 ? 8.028 9.308 -23.237 1.00 90.19 203 ILE A CA 1
ATOM 1567 C C . ILE A 1 203 ? 7.494 7.980 -22.711 1.00 90.19 203 ILE A C 1
ATOM 1569 O O . ILE A 1 203 ? 7.191 7.867 -21.525 1.00 90.19 203 ILE A O 1
ATOM 1573 N N . GLY A 1 204 ? 7.377 6.974 -23.577 1.00 91.31 204 GLY A N 1
ATOM 1574 C CA . GLY A 1 204 ? 7.110 5.610 -23.123 1.00 91.31 204 GLY A CA 1
ATOM 1575 C C . GLY A 1 204 ? 8.330 5.056 -22.388 1.00 91.31 204 GLY A C 1
ATOM 1576 O O . GLY A 1 204 ? 9.455 5.304 -22.824 1.00 91.31 204 GLY A O 1
ATOM 1577 N N . VAL A 1 205 ? 8.137 4.312 -21.298 1.00 92.69 205 VAL A N 1
ATOM 1578 C CA . VAL A 1 205 ? 9.250 3.725 -20.531 1.00 92.69 205 VAL A CA 1
ATOM 1579 C C . VAL A 1 205 ? 9.041 2.230 -20.336 1.00 92.69 205 VAL A C 1
ATOM 1581 O O . VAL A 1 205 ? 7.987 1.794 -19.883 1.00 92.69 205 VAL A O 1
ATOM 1584 N N . LEU A 1 206 ? 10.062 1.433 -20.635 1.00 93.62 206 LEU A N 1
ATOM 1585 C CA . LEU A 1 206 ? 10.060 -0.005 -20.378 1.00 93.62 206 LEU A CA 1
ATOM 1586 C C . LEU A 1 206 ? 11.299 -0.368 -19.561 1.00 93.62 206 LEU A C 1
ATOM 1588 O O . LEU A 1 206 ? 12.420 -0.151 -20.016 1.00 93.62 206 LEU A O 1
ATOM 1592 N N . SER A 1 207 ? 11.094 -0.925 -18.368 1.00 92.94 207 SER A N 1
ATOM 1593 C CA . SER A 1 207 ? 12.174 -1.348 -17.465 1.00 92.94 207 SER A CA 1
ATOM 1594 C C . SER A 1 207 ? 11.949 -2.773 -16.967 1.00 92.94 207 SER A C 1
ATOM 1596 O O . SER A 1 207 ? 10.831 -3.268 -17.037 1.00 92.94 207 SER A O 1
ATOM 1598 N N . ASN A 1 208 ? 12.987 -3.444 -16.460 1.00 90.00 208 ASN A N 1
ATOM 1599 C CA . ASN A 1 208 ? 12.891 -4.787 -15.864 1.00 90.00 208 ASN A CA 1
ATOM 1600 C C . ASN A 1 208 ? 13.293 -4.804 -14.380 1.00 90.00 208 ASN A C 1
ATOM 1602 O O . ASN A 1 208 ? 14.102 -5.625 -13.946 1.00 90.00 208 ASN A O 1
ATOM 1606 N N . GLY A 1 209 ? 12.728 -3.881 -13.609 1.00 86.81 209 GLY A N 1
ATOM 1607 C CA . GLY A 1 209 ? 12.913 -3.789 -12.168 1.00 86.81 209 GLY A CA 1
ATOM 1608 C C . GLY A 1 209 ? 12.280 -2.522 -11.604 1.00 86.81 209 GLY A C 1
ATOM 1609 O O . GLY A 1 209 ? 12.489 -1.429 -12.134 1.00 86.81 209 GLY A O 1
ATOM 1610 N N . THR A 1 210 ? 11.569 -2.644 -10.485 1.00 84.19 210 THR A N 1
ATOM 1611 C CA . THR A 1 210 ? 10.765 -1.539 -9.943 1.00 84.19 210 THR A CA 1
ATOM 1612 C C . THR A 1 210 ? 11.629 -0.360 -9.505 1.00 84.19 210 THR A C 1
ATOM 1614 O O . THR A 1 210 ? 11.358 0.777 -9.880 1.00 84.19 210 THR A O 1
ATOM 1617 N N . GLY A 1 211 ? 12.742 -0.613 -8.807 1.00 87.19 211 GLY A N 1
ATOM 1618 C CA . GLY A 1 211 ? 13.688 0.447 -8.441 1.00 87.19 211 GLY A CA 1
ATOM 1619 C C . GLY A 1 211 ? 14.340 1.121 -9.655 1.00 87.19 211 GLY A C 1
ATOM 1620 O O . GLY A 1 211 ? 14.563 2.329 -9.645 1.00 87.19 211 GLY A O 1
ATOM 1621 N N . LEU A 1 212 ? 14.596 0.358 -10.726 1.00 90.50 212 LEU A N 1
ATOM 1622 C CA . LEU A 1 212 ? 15.140 0.892 -11.976 1.00 90.50 212 LEU A CA 1
ATOM 1623 C C . LEU A 1 212 ? 14.112 1.772 -12.693 1.00 90.50 212 LEU A C 1
ATOM 1625 O O . LEU A 1 212 ? 14.464 2.849 -13.173 1.00 90.50 212 LEU A O 1
ATOM 1629 N N . MET A 1 213 ? 12.849 1.341 -12.723 1.00 91.88 213 MET A N 1
ATOM 1630 C CA . MET A 1 213 ? 11.744 2.127 -13.259 1.00 91.88 213 MET A CA 1
ATOM 1631 C C . MET A 1 213 ? 11.600 3.444 -12.493 1.00 91.88 213 MET A C 1
ATOM 1633 O O . MET A 1 213 ? 11.658 4.501 -13.112 1.00 91.88 213 MET A O 1
ATOM 1637 N N . MET A 1 214 ? 11.501 3.399 -11.160 1.00 91.62 214 MET A N 1
ATOM 1638 C CA . MET A 1 214 ? 11.346 4.602 -10.330 1.00 91.62 214 MET A CA 1
ATOM 1639 C C . MET A 1 214 ? 12.498 5.590 -10.528 1.00 91.62 214 MET A C 1
ATOM 1641 O O . MET A 1 214 ? 12.254 6.750 -10.839 1.00 91.62 214 MET A O 1
ATOM 1645 N N . ALA A 1 215 ? 13.750 5.121 -10.490 1.00 93.25 215 ALA A N 1
ATOM 1646 C CA . ALA A 1 215 ? 14.910 5.980 -10.737 1.00 93.25 215 ALA A CA 1
ATOM 1647 C C . ALA A 1 215 ? 14.910 6.593 -12.152 1.00 93.25 215 ALA A C 1
ATOM 1649 O O . ALA A 1 215 ? 15.368 7.718 -12.349 1.00 93.25 215 ALA A O 1
ATOM 1650 N N . THR A 1 216 ? 14.390 5.867 -13.147 1.00 94.94 216 THR A N 1
ATOM 1651 C CA . THR A 1 216 ? 14.242 6.383 -14.516 1.00 94.94 216 THR A CA 1
ATOM 1652 C C . THR A 1 216 ? 13.206 7.500 -14.566 1.00 94.94 216 THR A C 1
ATOM 1654 O O . THR A 1 216 ? 13.474 8.548 -15.152 1.00 94.94 216 THR A O 1
ATOM 1657 N N . LEU A 1 217 ? 12.048 7.306 -13.928 1.00 93.81 217 LEU A N 1
ATOM 1658 C CA . LEU A 1 217 ? 10.994 8.318 -13.857 1.00 93.81 217 LEU A CA 1
ATOM 1659 C C . LEU A 1 217 ? 11.464 9.565 -13.105 1.00 93.81 217 LEU A C 1
ATOM 1661 O O . LEU A 1 217 ? 11.286 10.671 -13.614 1.00 93.81 217 LEU A O 1
ATOM 1665 N N . ASP A 1 218 ? 12.135 9.397 -11.965 1.00 94.06 218 ASP A N 1
ATOM 1666 C CA . ASP A 1 218 ? 12.709 10.500 -11.186 1.00 94.06 218 ASP A CA 1
ATOM 1667 C C . ASP A 1 218 ? 13.661 11.347 -12.033 1.00 94.06 218 ASP A C 1
ATOM 1669 O O . ASP A 1 218 ? 13.590 12.579 -12.034 1.00 94.06 218 ASP A O 1
ATOM 1673 N N . LEU A 1 219 ? 14.533 10.697 -12.809 1.00 95.44 219 LEU A N 1
ATOM 1674 C CA . LEU A 1 219 ? 15.466 11.402 -13.678 1.00 95.44 219 LEU A CA 1
ATOM 1675 C C . LEU A 1 219 ? 14.758 12.093 -14.850 1.00 95.44 219 LEU A C 1
ATOM 1677 O O . LEU A 1 219 ? 15.086 13.245 -15.142 1.00 95.44 219 LEU A O 1
ATOM 1681 N N . ILE A 1 220 ? 13.756 11.462 -15.473 1.00 94.31 220 ILE A N 1
ATOM 1682 C CA . ILE A 1 220 ? 12.920 12.107 -16.499 1.00 94.31 220 ILE A CA 1
ATOM 1683 C C . ILE A 1 220 ? 12.286 13.380 -15.924 1.00 94.31 220 ILE A C 1
ATOM 1685 O O . ILE A 1 220 ? 12.433 14.452 -16.517 1.00 94.31 220 ILE A O 1
ATOM 1689 N N . TYR A 1 221 ? 11.652 13.297 -14.752 1.00 93.69 221 TYR A N 1
ATOM 1690 C CA . TYR A 1 221 ? 11.037 14.451 -14.095 1.00 93.69 221 TYR A CA 1
ATOM 1691 C C . TYR A 1 221 ? 12.057 15.526 -13.713 1.00 93.69 221 TYR A C 1
ATOM 1693 O O . TYR A 1 221 ? 11.812 16.712 -13.943 1.00 93.69 221 TYR A O 1
ATOM 1701 N N . SER A 1 222 ? 13.228 15.147 -13.193 1.00 94.94 222 SER A N 1
ATOM 1702 C CA . SER A 1 222 ? 14.283 16.106 -12.835 1.00 94.94 222 SER A CA 1
ATOM 1703 C C . SER A 1 222 ? 14.818 16.880 -14.049 1.00 94.94 222 SER A C 1
ATOM 1705 O O . SER A 1 222 ? 15.160 18.060 -13.938 1.00 94.94 222 SER A O 1
ATOM 1707 N N . HIS A 1 223 ? 14.796 16.261 -15.234 1.00 93.12 223 HIS A N 1
ATOM 1708 C CA . HIS A 1 223 ? 15.098 16.901 -16.513 1.00 93.12 223 HIS A CA 1
ATOM 1709 C C . HIS A 1 223 ? 13.875 17.542 -17.194 1.00 93.12 223 HIS A C 1
ATOM 1711 O O . HIS A 1 223 ? 13.966 17.957 -18.350 1.00 93.12 223 HIS A O 1
ATOM 1717 N N . ARG A 1 224 ? 12.754 17.697 -16.473 1.00 92.00 224 ARG A N 1
ATOM 1718 C CA . ARG A 1 224 ? 11.492 18.300 -16.946 1.00 92.00 224 ARG A CA 1
ATOM 1719 C C . ARG A 1 224 ? 10.838 17.557 -18.114 1.00 92.00 224 ARG A C 1
ATOM 1721 O O . ARG A 1 224 ? 10.094 18.153 -18.890 1.00 92.00 224 ARG A O 1
ATOM 1728 N N . GLY A 1 225 ? 11.121 16.267 -18.239 1.00 89.88 225 GLY A N 1
ATOM 1729 C CA . GLY A 1 225 ? 10.386 15.368 -19.109 1.00 89.88 225 GLY A CA 1
ATOM 1730 C C . GLY A 1 225 ? 9.017 15.019 -18.553 1.00 89.88 225 GLY A C 1
ATOM 1731 O O . GLY A 1 225 ? 8.763 15.166 -17.358 1.00 89.88 225 GLY A O 1
ATOM 1732 N N . ASN A 1 226 ? 8.151 14.518 -19.431 1.00 89.19 226 ASN A N 1
ATOM 1733 C CA . ASN A 1 226 ? 6.853 13.994 -19.039 1.00 89.19 226 ASN A CA 1
ATOM 1734 C C . ASN A 1 226 ? 6.764 12.512 -19.444 1.00 89.19 226 ASN A C 1
ATOM 1736 O O . ASN A 1 226 ? 6.644 12.227 -20.643 1.00 89.19 226 ASN A O 1
ATOM 1740 N N . PRO A 1 227 ? 6.876 11.567 -18.494 1.00 90.25 227 PRO A N 1
ATOM 1741 C CA . PRO A 1 227 ? 6.703 10.150 -18.785 1.00 90.25 227 PRO A CA 1
ATOM 1742 C C . PRO A 1 227 ? 5.245 9.858 -19.160 1.00 90.25 227 PRO A C 1
ATOM 1744 O O . PRO A 1 227 ? 4.317 10.443 -18.608 1.00 90.25 227 PRO A O 1
ATOM 1747 N N . GLY A 1 228 ? 5.061 8.988 -20.147 1.00 88.12 228 GLY A N 1
ATOM 1748 C CA . GLY A 1 228 ? 3.769 8.502 -20.621 1.00 88.12 228 GLY A CA 1
ATOM 1749 C C . GLY A 1 228 ? 3.482 7.106 -20.082 1.00 88.12 228 GLY A C 1
ATOM 1750 O O . GLY A 1 228 ? 3.623 6.841 -18.889 1.00 88.12 228 GLY A O 1
ATOM 1751 N N . ARG A 1 229 ? 3.132 6.172 -20.970 1.00 86.56 229 ARG A N 1
ATOM 1752 C CA . ARG A 1 229 ? 2.944 4.766 -20.589 1.00 86.56 229 ARG A CA 1
ATOM 1753 C C . ARG A 1 229 ? 4.254 4.128 -20.148 1.00 86.56 229 ARG A C 1
ATOM 1755 O O . ARG A 1 229 ? 5.210 4.055 -20.921 1.00 86.56 229 ARG A O 1
ATOM 1762 N N . CYS A 1 230 ? 4.264 3.634 -18.917 1.00 88.38 230 CYS A N 1
ATOM 1763 C CA . CYS A 1 230 ? 5.415 3.001 -18.298 1.00 88.38 230 CYS A CA 1
ATOM 1764 C C . CYS A 1 230 ? 5.077 1.565 -17.898 1.00 88.38 230 CYS A C 1
ATOM 1766 O O . CYS A 1 230 ? 3.998 1.297 -17.366 1.00 88.38 230 CYS A O 1
ATOM 1768 N N . LEU A 1 231 ? 6.007 0.647 -18.152 1.00 89.44 231 LEU A N 1
ATOM 1769 C CA . LEU A 1 231 ? 5.827 -0.774 -17.883 1.00 89.44 231 LEU A CA 1
ATOM 1770 C C . LEU A 1 231 ? 7.084 -1.391 -17.265 1.00 89.44 231 LEU A C 1
ATOM 1772 O O . LEU A 1 231 ? 8.154 -1.391 -17.878 1.00 89.44 231 LEU A O 1
ATOM 1776 N N . ASP A 1 232 ? 6.948 -1.926 -16.055 1.00 89.50 232 ASP A N 1
ATOM 1777 C CA . ASP A 1 232 ? 7.962 -2.766 -15.425 1.00 89.50 232 ASP A CA 1
ATOM 1778 C C . ASP A 1 232 ? 7.673 -4.239 -15.724 1.00 89.50 232 ASP A C 1
ATOM 1780 O O . ASP A 1 232 ? 6.701 -4.823 -15.234 1.00 89.50 232 ASP A O 1
ATOM 1784 N N . ILE A 1 233 ? 8.536 -4.840 -16.540 1.00 87.25 233 ILE A N 1
ATOM 1785 C CA . ILE A 1 233 ? 8.392 -6.223 -16.986 1.00 87.25 233 ILE A CA 1
ATOM 1786 C C . ILE A 1 233 ? 8.880 -7.231 -15.949 1.00 87.25 233 ILE A C 1
ATOM 1788 O O . ILE A 1 233 ? 8.593 -8.415 -16.103 1.00 87.25 233 ILE A O 1
ATOM 1792 N N . ALA A 1 234 ? 9.620 -6.823 -14.912 1.00 77.88 234 ALA A N 1
ATOM 1793 C CA . ALA A 1 234 ? 9.990 -7.751 -13.843 1.00 77.88 234 ALA A CA 1
ATOM 1794 C C . ALA A 1 234 ? 8.781 -8.088 -12.963 1.00 77.88 234 ALA A C 1
ATOM 1796 O O . ALA A 1 234 ? 8.609 -9.255 -12.610 1.00 77.88 234 ALA A O 1
ATOM 1797 N N . GLY A 1 235 ? 7.925 -7.099 -12.686 1.00 66.06 235 GLY A N 1
ATOM 1798 C CA . GLY A 1 235 ? 6.856 -7.247 -11.697 1.00 66.06 235 GLY A CA 1
ATOM 1799 C C . GLY A 1 235 ? 7.428 -7.523 -10.307 1.00 66.06 235 GLY A C 1
ATOM 1800 O O . GLY A 1 235 ? 8.511 -7.041 -9.975 1.00 66.06 235 GLY A O 1
ATOM 1801 N N . ASP A 1 236 ? 6.759 -8.386 -9.545 1.00 53.22 236 ASP A N 1
ATOM 1802 C CA . ASP A 1 236 ? 7.181 -8.794 -8.192 1.00 53.22 236 ASP A CA 1
ATOM 1803 C C . ASP A 1 236 ? 8.277 -9.866 -8.164 1.00 53.22 236 ASP A C 1
ATOM 1805 O O . ASP A 1 236 ? 8.687 -10.342 -7.101 1.00 53.22 236 ASP A O 1
ATOM 1809 N N . PHE A 1 237 ? 8.769 -10.299 -9.329 1.00 59.53 237 PHE A N 1
ATOM 1810 C CA . PHE A 1 237 ? 9.732 -11.388 -9.381 1.00 59.53 237 PHE A CA 1
ATOM 1811 C C . PHE A 1 237 ? 11.097 -10.963 -8.833 1.00 59.53 237 PHE A C 1
ATOM 1813 O O . PHE A 1 237 ? 11.895 -10.297 -9.498 1.00 59.53 237 PHE A O 1
ATOM 1820 N N . GLN A 1 238 ? 11.401 -11.432 -7.624 1.00 51.94 238 GLN A N 1
ATOM 1821 C CA . GLN A 1 238 ? 12.726 -11.333 -7.025 1.00 51.94 238 GLN A CA 1
ATOM 1822 C C . GLN A 1 238 ? 13.572 -12.546 -7.423 1.00 51.94 238 GLN A C 1
ATOM 1824 O O . GLN A 1 238 ? 13.696 -13.531 -6.699 1.00 51.94 238 GLN A O 1
ATOM 1829 N N . GLY A 1 239 ? 14.146 -12.482 -8.621 1.00 59.09 239 GLY A N 1
ATOM 1830 C CA . GLY A 1 239 ? 15.027 -13.509 -9.166 1.00 59.09 239 GLY A CA 1
ATOM 1831 C C . GLY A 1 239 ? 15.522 -13.127 -10.557 1.00 59.09 239 GLY A C 1
ATOM 1832 O O . GLY A 1 239 ? 14.934 -12.291 -11.237 1.00 59.09 239 GLY A O 1
ATOM 1833 N N . GLY A 1 240 ? 16.632 -13.711 -11.002 1.00 59.88 240 GLY A N 1
ATOM 1834 C CA . GLY A 1 240 ? 17.055 -13.554 -12.393 1.00 59.88 240 GLY A CA 1
ATOM 1835 C C . GLY A 1 240 ? 16.143 -14.356 -13.324 1.00 59.88 240 GLY A C 1
ATOM 1836 O O . GLY A 1 240 ? 15.796 -15.495 -13.019 1.00 59.88 240 GLY A O 1
ATOM 1837 N N . TRP A 1 241 ? 15.767 -13.778 -14.461 1.00 69.44 241 TRP A N 1
ATOM 1838 C CA . TRP A 1 241 ? 14.997 -14.479 -15.487 1.00 69.44 241 TRP A CA 1
ATOM 1839 C C . TRP A 1 241 ? 15.908 -15.335 -16.364 1.00 69.44 241 TRP A C 1
ATOM 1841 O O . TRP A 1 241 ? 17.011 -14.913 -16.721 1.00 69.44 241 TRP A O 1
ATOM 1851 N N . LEU A 1 242 ? 15.427 -16.513 -16.770 1.00 75.50 242 LEU A N 1
ATOM 1852 C CA . LEU A 1 242 ? 16.039 -17.211 -17.897 1.00 75.50 242 LEU A CA 1
ATOM 1853 C C . LEU A 1 242 ? 15.882 -16.363 -19.161 1.00 75.50 242 LEU A C 1
ATOM 1855 O O . LEU A 1 242 ? 14.905 -15.629 -19.324 1.00 75.50 242 LEU A O 1
ATOM 1859 N N . ALA A 1 243 ? 16.831 -16.513 -20.078 1.00 78.62 243 ALA A N 1
ATOM 1860 C CA . ALA A 1 243 ? 16.897 -15.689 -21.274 1.00 78.62 243 ALA A CA 1
ATOM 1861 C C . ALA A 1 243 ? 15.608 -15.701 -22.109 1.00 78.62 243 ALA A C 1
ATOM 1863 O O . ALA A 1 243 ? 15.142 -14.639 -22.506 1.00 78.62 243 ALA A O 1
ATOM 1864 N N . ASP A 1 244 ? 14.993 -16.867 -22.323 1.00 82.56 244 ASP A N 1
ATOM 1865 C CA . ASP A 1 244 ? 13.736 -16.971 -23.078 1.00 82.56 244 ASP A CA 1
ATOM 1866 C C . ASP A 1 244 ? 12.565 -16.260 -22.390 1.00 82.56 244 ASP A C 1
ATOM 1868 O O . ASP A 1 244 ? 11.782 -15.590 -23.057 1.00 82.56 244 ASP A O 1
ATOM 1872 N N . GLN A 1 245 ? 12.488 -16.324 -21.057 1.00 82.56 245 GLN A N 1
ATOM 1873 C CA . GLN A 1 245 ? 11.418 -15.678 -20.292 1.00 82.56 245 GLN A CA 1
ATOM 1874 C C . GLN A 1 245 ? 11.526 -14.154 -20.352 1.00 82.56 245 GLN A C 1
ATOM 1876 O O . GLN A 1 245 ? 10.520 -13.470 -20.519 1.00 82.56 245 GLN A O 1
ATOM 1881 N N . LEU A 1 246 ? 12.744 -13.610 -20.234 1.00 83.62 246 LEU A N 1
ATOM 1882 C CA . LEU A 1 246 ? 12.954 -12.171 -20.374 1.00 83.62 246 LEU A CA 1
ATOM 1883 C C . LEU A 1 246 ? 12.603 -11.706 -21.790 1.00 83.62 246 LEU A C 1
ATOM 1885 O O . LEU A 1 246 ? 11.936 -10.687 -21.942 1.00 83.62 246 LEU A O 1
ATOM 1889 N N . CYS A 1 247 ? 13.021 -12.461 -22.809 1.00 87.00 247 CYS A N 1
ATOM 1890 C CA . CYS A 1 247 ? 12.728 -12.132 -24.200 1.00 87.00 247 CYS A CA 1
ATOM 1891 C C . CYS A 1 247 ? 11.213 -12.114 -24.452 1.00 87.00 247 CYS A C 1
ATOM 1893 O O . CYS A 1 247 ? 10.701 -11.093 -24.894 1.00 87.00 247 CYS A O 1
ATOM 1895 N N . GLU A 1 248 ? 10.480 -13.166 -24.071 1.00 86.12 248 GLU A N 1
ATOM 1896 C CA . GLU A 1 248 ? 9.016 -13.226 -24.215 1.00 86.12 248 GLU A CA 1
ATOM 1897 C C . GLU A 1 248 ? 8.315 -12.052 -23.512 1.00 86.12 248 GLU A C 1
ATOM 1899 O O . GLU A 1 248 ? 7.426 -11.412 -24.079 1.00 86.12 248 GLU A O 1
ATOM 1904 N N . ARG A 1 249 ? 8.750 -11.711 -22.291 1.00 87.75 249 ARG A N 1
ATOM 1905 C CA . ARG A 1 249 ? 8.198 -10.574 -21.541 1.00 87.75 249 ARG A CA 1
ATOM 1906 C C . ARG A 1 249 ? 8.469 -9.244 -22.247 1.00 87.75 249 ARG A C 1
ATOM 1908 O O . ARG A 1 249 ? 7.562 -8.418 -22.304 1.00 87.75 249 ARG A O 1
ATOM 1915 N N . ILE A 1 250 ? 9.664 -9.048 -22.816 1.00 89.69 250 ILE A N 1
ATOM 1916 C CA . ILE A 1 250 ? 9.996 -7.864 -23.627 1.00 89.69 250 ILE A CA 1
ATOM 1917 C C . ILE A 1 250 ? 9.080 -7.772 -24.849 1.00 89.69 250 ILE A C 1
ATOM 1919 O O . ILE A 1 250 ? 8.566 -6.690 -25.113 1.00 89.69 250 ILE A O 1
ATOM 1923 N N . GLU A 1 251 ? 8.842 -8.871 -25.571 1.00 87.94 251 GLU A N 1
ATOM 1924 C CA . GLU A 1 251 ? 7.988 -8.860 -26.769 1.00 87.94 251 GLU A CA 1
ATOM 1925 C C . GLU A 1 251 ? 6.563 -8.392 -26.443 1.00 87.94 251 GLU A C 1
ATOM 1927 O O . GLU A 1 251 ? 6.036 -7.487 -27.093 1.00 87.94 251 GLU A O 1
ATOM 1932 N N . VAL A 1 252 ? 5.957 -8.968 -25.397 1.00 85.19 252 VAL A N 1
ATOM 1933 C CA . VAL A 1 252 ? 4.597 -8.614 -24.959 1.00 85.19 252 VAL A CA 1
ATOM 1934 C C . VAL A 1 252 ? 4.531 -7.169 -24.462 1.00 85.19 252 VAL A C 1
ATOM 1936 O O . VAL A 1 252 ? 3.596 -6.435 -24.785 1.00 85.19 252 VAL A O 1
ATOM 1939 N N . ALA A 1 253 ? 5.523 -6.755 -23.676 1.00 85.69 253 ALA A N 1
ATOM 1940 C CA . ALA A 1 253 ? 5.596 -5.420 -23.103 1.00 85.69 253 ALA A CA 1
ATOM 1941 C C . ALA A 1 253 ? 5.770 -4.334 -24.168 1.00 85.69 253 ALA A C 1
ATOM 1943 O O . ALA A 1 253 ? 5.101 -3.301 -24.123 1.00 85.69 253 ALA A O 1
ATOM 1944 N N . LEU A 1 254 ? 6.642 -4.585 -25.143 1.00 87.06 254 LEU A N 1
ATOM 1945 C CA . LEU A 1 254 ? 6.917 -3.665 -26.234 1.00 87.06 254 LEU A CA 1
ATOM 1946 C C . LEU A 1 254 ? 5.674 -3.457 -27.101 1.00 87.06 254 LEU A C 1
ATOM 1948 O O . LEU A 1 254 ? 5.361 -2.319 -27.451 1.00 87.06 254 LEU A O 1
ATOM 1952 N N . ASP A 1 255 ? 4.923 -4.526 -27.381 1.00 81.62 255 ASP A N 1
ATOM 1953 C CA . ASP A 1 255 ? 3.672 -4.414 -28.127 1.00 81.62 255 ASP A CA 1
ATOM 1954 C C . ASP A 1 255 ? 2.643 -3.534 -27.395 1.00 81.62 255 ASP A C 1
ATOM 1956 O O . ASP A 1 255 ? 2.042 -2.657 -28.018 1.00 81.62 255 ASP A O 1
ATOM 1960 N N . TRP A 1 256 ? 2.504 -3.685 -26.074 1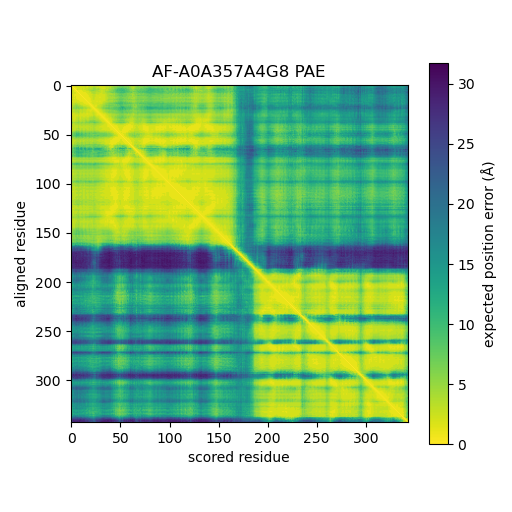.00 80.19 256 TRP A N 1
ATOM 1961 C CA . TRP A 1 256 ? 1.565 -2.887 -25.278 1.00 80.19 256 TRP A CA 1
ATOM 1962 C C . TRP A 1 256 ? 1.940 -1.414 -25.166 1.00 80.19 256 TRP A C 1
ATOM 1964 O O . TRP A 1 256 ? 1.092 -0.545 -25.384 1.00 80.19 256 TRP A O 1
ATOM 1974 N N . VAL A 1 257 ? 3.201 -1.123 -24.824 1.00 79.00 257 VAL A N 1
ATOM 1975 C CA . VAL A 1 257 ? 3.654 0.264 -24.666 1.00 79.00 257 VAL A CA 1
ATOM 1976 C C . VAL A 1 257 ? 3.447 1.002 -25.988 1.00 79.00 257 VAL A C 1
ATOM 1978 O O . VAL A 1 257 ? 2.839 2.067 -25.997 1.00 79.00 257 VAL A O 1
ATOM 1981 N N . LEU A 1 258 ? 3.828 0.399 -27.116 1.00 79.00 258 LEU A N 1
ATOM 1982 C CA . LEU A 1 258 ? 3.694 1.021 -28.433 1.00 79.00 258 LEU A CA 1
ATOM 1983 C C . LEU A 1 258 ? 2.241 1.123 -28.940 1.00 79.00 258 LEU A C 1
ATOM 1985 O O . LEU A 1 258 ? 1.941 2.023 -29.724 1.00 79.00 258 LEU A O 1
ATOM 1989 N N . ASP A 1 259 ? 1.338 0.215 -28.549 1.00 75.62 259 ASP A N 1
ATOM 1990 C CA . ASP A 1 259 ? -0.100 0.313 -28.876 1.00 75.62 259 ASP A CA 1
ATOM 1991 C C . ASP A 1 259 ? -0.770 1.473 -28.134 1.00 75.62 259 ASP A C 1
ATOM 1993 O O . ASP A 1 259 ? -1.766 2.039 -28.587 1.00 75.62 259 ASP A O 1
ATOM 1997 N N . GLY A 1 260 ? -0.222 1.804 -26.970 1.00 63.44 260 GLY A N 1
ATOM 1998 C CA . GLY A 1 260 ? -0.777 2.768 -26.050 1.00 63.44 260 GLY A CA 1
ATOM 1999 C C . GLY A 1 260 ? -0.170 4.159 -26.090 1.00 63.44 260 GLY A C 1
ATOM 2000 O O . GLY A 1 260 ? -0.800 5.106 -25.624 1.00 63.44 260 GLY A O 1
ATOM 2001 N N . THR A 1 261 ? 1.057 4.295 -26.575 1.00 58.22 261 THR A N 1
ATOM 2002 C CA . THR A 1 261 ? 1.760 5.570 -26.547 1.00 58.22 261 THR A CA 1
ATOM 2003 C C . THR A 1 261 ? 1.140 6.551 -27.538 1.00 58.22 261 THR A C 1
ATOM 2005 O O . THR A 1 261 ? 1.270 6.391 -28.750 1.00 58.22 261 THR A O 1
ATOM 2008 N N . ASN A 1 262 ? 0.603 7.660 -27.021 1.00 59.34 262 ASN A N 1
ATOM 2009 C CA . ASN A 1 262 ? 0.606 8.937 -27.751 1.00 59.34 262 ASN A CA 1
ATOM 2010 C C . ASN A 1 262 ? 2.032 9.506 -27.908 1.00 59.34 262 ASN A C 1
ATOM 2012 O O . ASN A 1 262 ? 2.223 10.529 -28.563 1.00 59.34 262 ASN A O 1
ATOM 2016 N N . GLY A 1 263 ? 3.007 8.856 -27.268 1.00 59.38 263 GLY A N 1
ATOM 2017 C CA . GLY A 1 263 ? 4.387 9.279 -27.141 1.00 59.38 263 GLY A CA 1
ATOM 2018 C C . GLY A 1 263 ? 5.177 9.357 -28.440 1.00 59.38 263 GLY A C 1
ATOM 2019 O O . GLY A 1 263 ? 4.894 8.694 -29.438 1.00 59.38 263 GLY A O 1
ATOM 2020 N N . GLU A 1 264 ? 6.191 10.209 -28.384 1.00 77.19 264 GLU A N 1
ATOM 2021 C CA . GLU A 1 264 ? 7.098 10.521 -29.484 1.00 77.19 264 GLU A CA 1
ATOM 2022 C C . GLU A 1 264 ? 8.371 9.672 -29.434 1.00 77.19 264 GLU A C 1
ATOM 2024 O O . GLU A 1 264 ? 9.085 9.610 -30.428 1.00 77.19 264 GLU A O 1
ATOM 2029 N N . VAL A 1 265 ? 8.656 9.018 -28.303 1.00 89.12 265 VAL A N 1
ATOM 2030 C CA . VAL A 1 265 ? 9.873 8.229 -28.075 1.00 89.12 265 VAL A CA 1
ATOM 2031 C C . VAL A 1 265 ? 9.622 7.116 -27.055 1.00 89.12 265 VAL A C 1
ATOM 2033 O O . VAL A 1 265 ? 8.822 7.275 -26.127 1.00 89.12 265 VAL A O 1
ATOM 2036 N N . LEU A 1 266 ? 10.331 6.000 -27.208 1.00 91.62 266 LEU A N 1
ATOM 2037 C CA . LEU A 1 266 ? 10.382 4.913 -26.234 1.00 91.62 266 LEU A CA 1
ATOM 2038 C C . LEU A 1 266 ? 11.774 4.846 -25.597 1.00 91.62 266 LEU A C 1
ATOM 2040 O O . LEU A 1 266 ? 12.769 4.675 -26.297 1.00 91.62 266 LEU A O 1
ATOM 2044 N N . LEU A 1 267 ? 11.841 4.927 -24.271 1.00 94.62 267 LEU A N 1
ATOM 2045 C CA . LEU A 1 267 ? 13.045 4.671 -23.488 1.00 94.62 267 LEU A CA 1
ATOM 2046 C C . LEU A 1 267 ? 12.973 3.268 -22.875 1.00 94.62 267 LEU A C 1
ATOM 2048 O O . LEU A 1 267 ? 12.153 2.996 -22.000 1.00 94.62 267 LEU A O 1
ATOM 2052 N N . MET A 1 268 ? 13.856 2.377 -23.311 1.00 95.19 268 MET A N 1
ATOM 2053 C CA . MET A 1 268 ? 14.006 1.039 -22.746 1.00 95.19 268 MET A CA 1
ATOM 2054 C C . MET A 1 268 ? 15.223 1.023 -21.826 1.00 95.19 268 MET A C 1
ATOM 2056 O O . MET A 1 268 ? 16.343 1.212 -22.291 1.00 95.19 268 MET A O 1
ATOM 2060 N N . ASN A 1 269 ? 15.015 0.799 -20.531 1.00 95.38 269 ASN A N 1
ATOM 2061 C CA . ASN A 1 269 ? 16.072 0.761 -19.530 1.00 95.38 269 ASN A CA 1
ATOM 2062 C C . ASN A 1 269 ? 16.136 -0.617 -18.862 1.00 95.38 269 ASN A C 1
ATOM 2064 O O . ASN A 1 269 ? 15.377 -0.922 -17.946 1.00 95.38 269 ASN A O 1
ATOM 2068 N N . LEU A 1 270 ? 17.044 -1.461 -19.342 1.00 93.12 270 LEU A N 1
ATOM 2069 C CA . LEU A 1 270 ? 17.096 -2.882 -19.025 1.00 93.12 270 LEU A CA 1
ATOM 2070 C C . LEU A 1 270 ? 18.434 -3.289 -18.405 1.00 93.12 270 LEU A C 1
ATOM 2072 O O . LEU A 1 270 ? 19.496 -2.762 -18.738 1.00 93.12 270 LEU A O 1
ATOM 2076 N N . ILE A 1 271 ? 18.388 -4.292 -17.534 1.00 88.50 271 ILE A N 1
ATOM 2077 C CA . ILE A 1 271 ? 19.567 -4.965 -16.982 1.00 88.50 271 ILE A CA 1
ATOM 2078 C C . ILE A 1 271 ? 19.591 -6.413 -17.482 1.00 88.50 271 ILE A C 1
ATOM 2080 O O . ILE A 1 271 ? 18.677 -7.187 -17.201 1.00 88.50 271 ILE A O 1
ATOM 2084 N N . GLY A 1 272 ? 20.646 -6.789 -18.204 1.00 80.44 272 GLY A N 1
ATOM 2085 C CA . GLY A 1 272 ? 20.843 -8.105 -18.820 1.00 80.44 272 GLY A CA 1
ATOM 2086 C C . GLY A 1 272 ? 21.505 -9.142 -17.912 1.00 80.44 272 GLY A C 1
ATOM 2087 O O . GLY A 1 272 ? 22.318 -9.926 -18.378 1.00 80.44 272 GLY A O 1
ATOM 2088 N N . SER A 1 273 ? 21.192 -9.156 -16.614 1.00 75.06 273 SER A N 1
ATOM 2089 C CA . SER A 1 273 ? 21.903 -9.944 -15.585 1.00 75.06 273 SER A CA 1
ATOM 2090 C C . SER A 1 273 ? 22.281 -11.381 -15.995 1.00 75.06 273 SER A C 1
ATOM 2092 O O . SER A 1 273 ? 23.456 -11.726 -15.985 1.00 75.06 273 SER A O 1
ATOM 2094 N N . LEU A 1 274 ? 21.300 -12.214 -16.360 1.00 79.50 274 LEU A N 1
ATOM 2095 C CA . LEU A 1 274 ? 21.495 -13.598 -16.835 1.00 79.50 274 LEU A CA 1
ATOM 2096 C C . LEU A 1 274 ? 21.337 -13.744 -18.355 1.00 79.50 274 LEU A C 1
ATOM 2098 O O . LEU A 1 274 ? 21.519 -14.832 -18.902 1.00 79.50 274 LEU A O 1
ATOM 2102 N N . THR A 1 275 ? 20.931 -12.673 -19.034 1.00 86.38 275 THR A N 1
ATOM 2103 C CA . THR A 1 275 ? 20.588 -12.690 -20.457 1.00 86.38 275 THR A CA 1
ATOM 2104 C C . THR A 1 275 ? 21.544 -11.771 -21.200 1.00 86.38 275 THR A C 1
ATOM 2106 O O . THR A 1 275 ? 21.475 -10.564 -20.976 1.00 86.38 275 THR A O 1
ATOM 2109 N N . PRO A 1 276 ? 22.384 -12.297 -22.109 1.00 90.38 276 PRO A N 1
ATOM 2110 C CA . PRO A 1 276 ? 23.344 -11.481 -22.841 1.00 90.38 276 PRO A CA 1
ATOM 2111 C C . PRO A 1 276 ? 22.680 -10.275 -23.509 1.00 90.38 276 PRO A C 1
ATOM 2113 O O . PRO A 1 276 ? 21.618 -10.415 -24.125 1.00 90.38 276 PRO A O 1
ATOM 2116 N N . SER A 1 277 ? 23.325 -9.111 -23.425 1.00 92.25 277 SER A N 1
ATOM 2117 C CA . SER A 1 277 ? 22.802 -7.851 -23.967 1.00 92.25 277 SER A CA 1
ATOM 2118 C C . SER A 1 277 ? 22.450 -7.960 -25.453 1.00 92.25 277 SER A C 1
ATOM 2120 O O . SER A 1 277 ? 21.397 -7.479 -25.864 1.00 92.25 277 SER A O 1
ATOM 2122 N N . ASP A 1 278 ? 23.254 -8.687 -26.236 1.00 93.44 278 ASP A N 1
ATOM 2123 C CA . ASP A 1 278 ? 22.984 -8.951 -27.655 1.00 93.44 278 ASP A CA 1
ATOM 2124 C C . ASP A 1 278 ? 21.675 -9.712 -27.877 1.00 93.44 278 ASP A C 1
ATOM 2126 O O . ASP A 1 278 ? 20.942 -9.433 -28.820 1.00 93.44 278 ASP A O 1
ATOM 2130 N N . ARG A 1 279 ? 21.334 -10.659 -26.996 1.00 92.62 279 ARG A N 1
ATOM 2131 C CA . ARG A 1 279 ? 20.081 -11.418 -27.102 1.00 92.62 279 ARG A CA 1
ATOM 2132 C C . ARG A 1 279 ? 18.869 -10.546 -26.777 1.00 92.62 279 ARG A C 1
ATOM 2134 O O . ARG A 1 279 ? 17.826 -10.689 -27.417 1.00 92.62 279 ARG A O 1
ATOM 2141 N N . ILE A 1 280 ? 19.011 -9.634 -25.816 1.00 92.62 280 ILE A N 1
ATOM 2142 C CA . ILE A 1 280 ? 17.994 -8.621 -25.504 1.00 92.62 280 ILE A CA 1
ATOM 2143 C C . ILE A 1 280 ? 17.800 -7.700 -26.713 1.00 92.62 280 ILE A C 1
ATOM 2145 O O . ILE A 1 280 ? 16.677 -7.546 -27.190 1.00 92.62 280 ILE A O 1
ATOM 2149 N N . ALA A 1 281 ? 18.891 -7.146 -27.246 1.00 93.62 281 ALA A N 1
ATOM 2150 C CA . ALA A 1 281 ? 18.878 -6.266 -28.409 1.00 93.62 281 ALA A CA 1
ATOM 2151 C C . ALA A 1 281 ? 18.269 -6.943 -29.650 1.00 93.62 281 ALA A C 1
ATOM 2153 O O . ALA A 1 281 ? 17.398 -6.364 -30.297 1.00 93.62 281 ALA A O 1
ATOM 2154 N N . GLU A 1 282 ? 18.636 -8.197 -29.929 1.00 93.94 282 GLU A N 1
ATOM 2155 C CA . GLU A 1 282 ? 18.071 -8.990 -31.027 1.00 93.94 282 GLU A CA 1
ATOM 2156 C C . GLU A 1 282 ? 16.555 -9.179 -30.882 1.00 93.94 282 GLU A C 1
ATOM 2158 O O . GLU A 1 282 ? 15.819 -9.093 -31.863 1.00 93.94 282 GLU A O 1
ATOM 2163 N N . THR A 1 283 ? 16.073 -9.435 -29.665 1.00 93.44 283 THR A N 1
ATOM 2164 C CA . THR A 1 283 ? 14.638 -9.622 -29.393 1.00 93.44 283 THR A CA 1
ATOM 2165 C C . THR A 1 283 ? 13.858 -8.336 -29.653 1.00 93.44 283 THR A C 1
ATOM 2167 O O . THR A 1 283 ? 12.806 -8.360 -30.297 1.00 93.44 283 THR A O 1
ATOM 2170 N N . ILE A 1 284 ? 14.396 -7.199 -29.205 1.00 92.94 284 ILE A N 1
ATOM 2171 C CA . ILE A 1 284 ? 13.812 -5.874 -29.442 1.00 92.94 284 ILE A CA 1
ATOM 2172 C C . ILE A 1 284 ? 13.765 -5.588 -30.944 1.00 92.94 284 ILE A C 1
ATOM 2174 O O . ILE A 1 284 ? 12.699 -5.265 -31.471 1.00 92.94 284 ILE A O 1
ATOM 2178 N N . LEU A 1 285 ? 14.886 -5.781 -31.644 1.00 91.75 285 LEU A N 1
ATOM 2179 C CA . LEU A 1 285 ? 14.993 -5.571 -33.086 1.00 91.75 285 LEU A CA 1
ATOM 2180 C C . LEU A 1 285 ? 13.965 -6.416 -33.850 1.00 91.75 285 LEU A C 1
ATOM 2182 O O . LEU A 1 285 ? 13.167 -5.874 -34.611 1.00 91.75 285 LEU A O 1
ATOM 2186 N N . LYS A 1 286 ? 13.914 -7.729 -33.592 1.00 91.44 286 LYS A N 1
ATOM 2187 C CA . LYS A 1 286 ? 12.954 -8.648 -34.228 1.00 91.44 286 LYS A CA 1
ATOM 2188 C C . LYS A 1 286 ? 11.505 -8.250 -33.976 1.00 91.44 286 LYS A C 1
ATOM 2190 O O . LYS A 1 286 ? 10.667 -8.362 -34.872 1.00 91.44 286 LYS A O 1
ATOM 2195 N N . THR A 1 287 ? 11.197 -7.791 -32.767 1.00 89.12 287 THR A N 1
ATOM 2196 C CA . THR A 1 287 ? 9.844 -7.357 -32.405 1.00 89.12 287 THR A CA 1
ATOM 2197 C C . THR A 1 287 ? 9.446 -6.103 -33.174 1.00 89.12 287 THR A C 1
ATOM 2199 O O . THR A 1 287 ? 8.360 -6.055 -33.757 1.00 89.12 287 THR A O 1
ATOM 2202 N N . LEU A 1 288 ? 10.342 -5.118 -33.254 1.00 87.56 288 LEU A N 1
ATOM 2203 C CA . LEU A 1 288 ? 10.121 -3.889 -34.016 1.00 87.56 288 LEU A CA 1
ATOM 2204 C C . LEU A 1 288 ? 10.049 -4.155 -35.526 1.00 87.56 288 LEU A C 1
ATOM 2206 O O . LEU A 1 288 ? 9.168 -3.615 -36.191 1.00 87.56 288 LEU A O 1
ATOM 2210 N N . GLU A 1 289 ? 10.892 -5.038 -36.068 1.00 87.19 289 GLU A N 1
ATOM 2211 C CA . GLU A 1 289 ? 10.837 -5.494 -37.465 1.00 87.19 289 GLU A CA 1
ATOM 2212 C C . GLU A 1 289 ? 9.518 -6.192 -37.804 1.00 87.19 289 GLU A C 1
ATOM 2214 O O . GLU A 1 289 ? 8.927 -5.971 -38.863 1.00 87.19 289 GLU A O 1
ATOM 2219 N N . ARG A 1 290 ? 9.039 -7.063 -36.911 1.00 86.75 290 ARG A N 1
ATOM 2220 C CA . ARG A 1 290 ? 7.736 -7.718 -37.058 1.00 86.75 290 ARG A CA 1
ATOM 2221 C C . ARG A 1 290 ? 6.621 -6.678 -37.081 1.00 86.75 290 ARG A C 1
ATOM 2223 O O . ARG A 1 290 ? 5.706 -6.785 -37.898 1.00 86.75 290 ARG A O 1
ATOM 2230 N N . ARG A 1 291 ? 6.698 -5.680 -36.200 1.00 79.44 291 ARG A N 1
ATOM 2231 C CA . ARG A 1 291 ? 5.692 -4.627 -36.061 1.00 79.44 291 ARG A CA 1
ATOM 2232 C C . ARG A 1 291 ? 5.691 -3.661 -37.244 1.00 79.44 291 ARG A C 1
ATOM 2234 O O . ARG A 1 291 ? 4.608 -3.333 -37.712 1.00 79.44 291 ARG A O 1
ATOM 2241 N N . SER A 1 292 ? 6.852 -3.276 -37.776 1.00 78.38 292 SER A N 1
ATOM 2242 C CA . SER A 1 292 ? 6.980 -2.338 -38.908 1.00 78.38 292 SER A CA 1
ATOM 2243 C C . SER A 1 292 ? 6.377 -2.857 -40.219 1.00 78.38 292 SER A C 1
ATOM 2245 O O . SER A 1 292 ? 6.053 -2.081 -41.115 1.00 78.38 292 SER A O 1
ATOM 2247 N N . ARG A 1 293 ? 6.174 -4.176 -40.329 1.00 77.94 293 ARG A N 1
ATOM 2248 C CA . ARG A 1 293 ? 5.455 -4.818 -41.444 1.00 77.94 293 ARG A CA 1
ATOM 2249 C C . ARG A 1 293 ? 3.931 -4.697 -41.332 1.00 77.94 293 ARG A C 1
ATOM 2251 O O . ARG A 1 293 ? 3.226 -5.075 -42.267 1.00 77.94 293 ARG A O 1
ATOM 2258 N N . SER A 1 294 ? 3.409 -4.207 -40.207 1.00 70.75 294 SER A N 1
ATOM 2259 C CA . SER A 1 294 ? 1.978 -3.991 -40.001 1.00 70.75 294 SER A CA 1
ATOM 2260 C C . SER A 1 294 ? 1.533 -2.670 -40.644 1.00 70.75 294 SER A C 1
ATOM 2262 O O . SER A 1 294 ? 2.138 -1.633 -40.384 1.00 70.75 294 SER A O 1
ATOM 2264 N N . PRO A 1 295 ? 0.433 -2.640 -41.419 1.00 52.69 295 PRO A N 1
ATOM 2265 C CA . PRO A 1 295 ? -0.033 -1.429 -42.106 1.00 52.69 295 PRO A CA 1
ATOM 2266 C C . PRO A 1 295 ? -0.501 -0.300 -41.166 1.00 52.69 295 PRO A C 1
ATOM 2268 O O . PRO A 1 295 ? -0.818 0.789 -41.635 1.00 52.69 295 PRO A O 1
ATOM 2271 N N . VAL A 1 296 ? -0.559 -0.549 -39.853 1.00 57.00 296 VAL A N 1
ATOM 2272 C CA . VAL A 1 296 ? -1.020 0.394 -38.817 1.00 57.00 296 VAL A CA 1
ATOM 2273 C C . VAL A 1 296 ? 0.135 0.846 -37.899 1.00 57.00 296 VAL A C 1
ATOM 2275 O O . VAL A 1 296 ? -0.079 1.616 -36.967 1.00 57.00 296 VAL A O 1
ATOM 2278 N N . SER A 1 297 ? 1.375 0.389 -38.121 1.00 61.25 297 SER A N 1
ATOM 2279 C CA . SER A 1 297 ? 2.485 0.693 -37.207 1.00 61.25 297 SER A CA 1
ATOM 2280 C C . SER A 1 297 ? 3.071 2.089 -37.428 1.00 61.25 297 SER A C 1
ATOM 2282 O O . SER A 1 297 ? 3.540 2.410 -38.521 1.00 61.25 297 SER A O 1
ATOM 2284 N N . ARG A 1 298 ? 3.119 2.894 -36.364 1.00 65.19 298 ARG A N 1
ATOM 2285 C CA . ARG A 1 298 ? 3.876 4.151 -36.307 1.00 65.19 298 ARG A CA 1
ATOM 2286 C C . ARG A 1 298 ? 5.354 3.852 -36.031 1.00 65.19 298 ARG A C 1
ATOM 2288 O O . ARG A 1 298 ? 5.645 3.051 -35.146 1.00 65.19 298 ARG A O 1
ATOM 2295 N N . SER A 1 299 ? 6.270 4.502 -36.757 1.00 71.38 299 SER A N 1
ATOM 2296 C CA . SER A 1 299 ? 7.697 4.493 -36.398 1.00 71.38 299 SER A CA 1
ATOM 2297 C C . SER A 1 299 ? 7.906 5.404 -35.191 1.00 71.38 299 SER A C 1
ATOM 2299 O O . SER A 1 299 ? 7.531 6.578 -35.245 1.00 71.38 299 SER A O 1
ATOM 2301 N N . ILE A 1 300 ? 8.444 4.859 -34.102 1.00 79.94 300 ILE A N 1
ATOM 2302 C CA . ILE A 1 300 ? 8.743 5.584 -32.864 1.00 79.94 300 ILE A CA 1
ATOM 2303 C C . ILE A 1 300 ? 10.238 5.376 -32.577 1.00 79.94 300 ILE A C 1
ATOM 2305 O O . ILE A 1 300 ? 10.655 4.220 -32.495 1.00 79.94 300 ILE A O 1
ATOM 2309 N N . PRO A 1 301 ? 11.042 6.448 -32.437 1.00 87.94 301 PRO A N 1
ATOM 2310 C CA . PRO A 1 301 ? 12.433 6.359 -32.006 1.00 87.94 301 PRO A CA 1
ATOM 2311 C C . PRO A 1 301 ? 12.573 5.586 -30.694 1.00 87.94 301 PRO A C 1
ATOM 2313 O O . PRO A 1 301 ? 11.811 5.810 -29.747 1.00 87.94 301 PRO A O 1
ATOM 2316 N N . VAL A 1 302 ? 13.567 4.701 -30.629 1.00 91.56 302 VAL A N 1
ATOM 2317 C CA . VAL A 1 302 ? 13.836 3.889 -29.438 1.00 91.56 302 VAL A CA 1
ATOM 2318 C C . VAL A 1 302 ? 15.212 4.235 -28.889 1.00 91.56 302 VAL A C 1
ATOM 2320 O O . VAL A 1 302 ? 16.228 4.068 -29.562 1.00 91.56 302 VAL A O 1
ATOM 2323 N N . ILE A 1 303 ? 15.251 4.684 -27.639 1.00 94.69 303 ILE A N 1
ATOM 2324 C CA . ILE A 1 303 ? 16.483 4.780 -26.864 1.00 94.69 303 ILE A CA 1
ATOM 2325 C C . ILE A 1 303 ? 16.621 3.504 -26.050 1.00 94.69 303 ILE A C 1
ATOM 2327 O O . ILE A 1 303 ? 15.784 3.212 -25.195 1.00 94.69 303 ILE A O 1
ATOM 2331 N N . LEU A 1 304 ? 17.684 2.749 -26.306 1.00 95.38 304 LEU A N 1
ATOM 2332 C CA . LEU A 1 304 ? 17.964 1.501 -25.619 1.00 95.38 304 LEU A CA 1
ATOM 2333 C C . LEU A 1 304 ? 19.138 1.679 -24.659 1.00 95.38 304 LEU A C 1
ATOM 2335 O O . LEU A 1 304 ? 20.274 1.897 -25.067 1.00 95.38 304 LEU A O 1
ATOM 2339 N N . ARG A 1 305 ? 18.884 1.490 -23.372 1.00 95.06 305 ARG A N 1
ATOM 2340 C CA . ARG A 1 305 ? 19.914 1.262 -22.369 1.00 95.06 305 ARG A CA 1
ATOM 2341 C C . ARG A 1 305 ? 19.828 -0.183 -21.913 1.00 95.06 305 ARG A C 1
ATOM 2343 O O . ARG A 1 305 ? 18.856 -0.572 -21.276 1.00 95.06 305 ARG A O 1
ATOM 2350 N N . VAL A 1 306 ? 20.863 -0.964 -22.206 1.00 92.50 306 VAL A N 1
ATOM 2351 C CA . VAL A 1 306 ? 21.054 -2.301 -21.626 1.00 92.50 306 VAL A CA 1
ATOM 2352 C C . VAL A 1 306 ? 22.355 -2.292 -20.841 1.00 92.50 306 VAL A C 1
ATOM 2354 O O . VAL A 1 306 ? 23.400 -1.945 -21.387 1.00 92.50 306 VAL A O 1
ATOM 2357 N N . VAL A 1 307 ? 22.283 -2.648 -19.559 1.00 88.00 307 VAL A N 1
ATOM 2358 C CA . VAL A 1 307 ? 23.448 -2.809 -18.680 1.00 88.00 307 VAL A CA 1
ATOM 2359 C C . VAL A 1 307 ? 23.692 -4.289 -18.424 1.00 88.00 307 VAL A C 1
ATOM 2361 O O . VAL A 1 307 ? 22.785 -5.003 -18.007 1.00 88.00 307 VAL A O 1
ATOM 2364 N N . GLY A 1 308 ? 24.921 -4.740 -18.637 1.00 85.00 3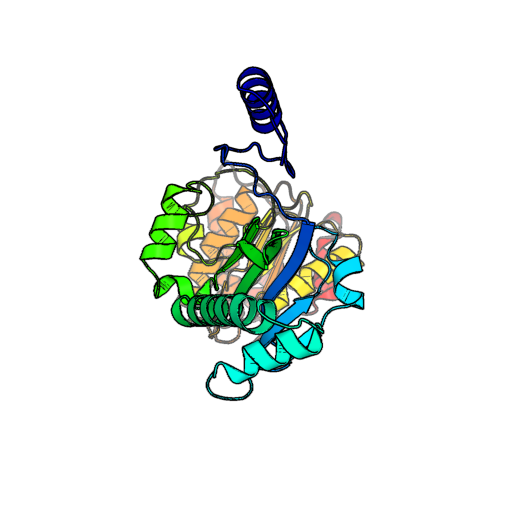08 GLY A N 1
ATOM 2365 C CA . GLY A 1 308 ? 25.333 -6.135 -18.521 1.00 85.00 308 GLY A CA 1
ATOM 2366 C C . GLY A 1 308 ? 26.658 -6.316 -19.248 1.00 85.00 308 GLY A C 1
ATOM 2367 O O . GLY A 1 308 ? 27.529 -5.448 -19.158 1.00 85.00 308 GLY A O 1
ATOM 2368 N N . ASP A 1 309 ? 26.775 -7.395 -20.014 1.00 87.00 309 ASP A N 1
ATOM 2369 C CA . ASP A 1 309 ? 27.874 -7.560 -20.963 1.00 87.00 309 ASP A CA 1
ATOM 2370 C C . ASP A 1 309 ? 27.806 -6.490 -22.071 1.00 87.00 309 ASP A C 1
ATOM 2372 O O . ASP A 1 309 ? 26.705 -6.037 -22.413 1.00 87.00 309 ASP A O 1
ATOM 2376 N N . PRO A 1 310 ? 28.951 -6.054 -22.628 1.00 86.00 310 PRO A N 1
ATOM 2377 C CA . PRO A 1 310 ? 28.960 -5.088 -23.723 1.00 86.00 310 PRO A CA 1
ATOM 2378 C C . PRO A 1 310 ? 28.195 -5.637 -24.931 1.00 86.00 310 PRO A C 1
ATOM 2380 O O . PRO A 1 310 ? 28.258 -6.837 -25.211 1.00 86.00 310 PRO A O 1
ATOM 2383 N N . LEU A 1 311 ? 27.490 -4.756 -25.647 1.00 90.62 311 LEU A N 1
ATOM 2384 C CA . LEU A 1 311 ? 26.931 -5.118 -26.946 1.00 90.62 311 LEU A CA 1
ATOM 2385 C C . LEU A 1 311 ? 28.069 -5.401 -27.930 1.00 90.62 311 LEU A C 1
ATOM 2387 O O . LEU A 1 311 ? 29.130 -4.774 -27.877 1.00 90.62 311 LEU A O 1
ATOM 2391 N N . SER A 1 312 ? 27.864 -6.366 -28.823 1.00 93.31 312 SER A N 1
ATOM 2392 C CA . SER A 1 312 ? 28.804 -6.569 -29.919 1.00 93.31 312 SER A CA 1
ATOM 2393 C C . SER A 1 312 ? 28.735 -5.395 -30.907 1.00 93.31 312 SER A C 1
ATOM 2395 O O . SER A 1 312 ? 27.647 -4.874 -31.166 1.00 93.31 312 SER A O 1
ATOM 2397 N N . PRO A 1 313 ? 29.863 -5.002 -31.532 1.00 92.94 313 PRO A N 1
ATOM 2398 C CA . PRO A 1 313 ? 29.866 -3.940 -32.542 1.00 92.94 313 PRO A CA 1
ATOM 2399 C C . PRO A 1 313 ? 28.887 -4.203 -33.697 1.00 92.94 313 PRO A C 1
ATOM 2401 O O . PRO A 1 313 ? 28.242 -3.285 -34.191 1.00 92.94 313 PRO A O 1
ATOM 2404 N N . GLU A 1 314 ? 28.726 -5.472 -34.086 1.00 93.75 314 GLU A N 1
ATOM 2405 C CA . GLU A 1 314 ? 27.753 -5.887 -35.103 1.00 93.75 314 GLU A CA 1
ATOM 2406 C C . GLU A 1 314 ? 26.310 -5.602 -34.664 1.00 93.75 314 GLU A C 1
ATOM 2408 O O . GLU A 1 314 ? 25.493 -5.135 -35.459 1.00 93.75 314 GLU A O 1
ATOM 2413 N N . MET A 1 315 ? 25.983 -5.854 -33.393 1.00 94.19 315 MET A N 1
ATOM 2414 C CA . MET A 1 315 ? 24.663 -5.543 -32.855 1.00 94.19 315 MET A CA 1
ATOM 2415 C C . MET A 1 315 ? 24.422 -4.031 -32.799 1.00 94.19 315 MET A C 1
ATOM 2417 O O . MET A 1 315 ? 23.354 -3.577 -33.203 1.00 94.19 315 MET A O 1
ATOM 2421 N N . GLU A 1 316 ? 25.404 -3.241 -32.358 1.00 91.38 316 GLU A N 1
ATOM 2422 C CA . GLU A 1 316 ? 25.297 -1.774 -32.334 1.00 91.38 316 GLU A CA 1
ATOM 2423 C C . GLU A 1 316 ? 25.006 -1.195 -33.729 1.00 91.38 316 GLU A C 1
ATOM 2425 O O . GLU A 1 316 ? 24.101 -0.371 -33.885 1.00 91.38 316 GLU A O 1
ATOM 2430 N N . GLU A 1 317 ? 25.710 -1.673 -34.761 1.00 90.88 317 GLU A N 1
ATOM 2431 C CA . GLU A 1 317 ? 25.476 -1.262 -36.150 1.00 90.88 317 GLU A CA 1
ATOM 2432 C C . GLU A 1 317 ? 24.064 -1.622 -36.631 1.00 90.88 317 GLU A C 1
ATOM 2434 O O . GLU A 1 317 ? 23.395 -0.809 -37.277 1.00 90.88 317 GLU A O 1
ATOM 2439 N N . ARG A 1 318 ? 23.575 -2.822 -36.294 1.00 92.69 318 ARG A N 1
ATOM 2440 C CA . ARG A 1 318 ? 22.220 -3.271 -36.655 1.00 92.69 318 ARG A CA 1
ATOM 2441 C C . ARG A 1 318 ? 21.131 -2.457 -35.960 1.00 92.69 318 ARG A C 1
ATOM 2443 O O . ARG A 1 318 ? 20.137 -2.114 -36.597 1.00 92.69 318 ARG A O 1
ATOM 2450 N N . LEU A 1 319 ? 21.317 -2.114 -34.685 1.00 91.00 319 LEU A N 1
ATOM 2451 C CA . LEU A 1 319 ? 20.395 -1.249 -33.942 1.00 91.00 319 LEU A CA 1
ATOM 2452 C C . LEU A 1 319 ? 20.306 0.146 -34.580 1.00 91.00 319 LEU A C 1
ATOM 2454 O O . LEU A 1 319 ? 19.203 0.654 -34.805 1.00 91.00 319 LEU A O 1
ATOM 2458 N N . ALA A 1 320 ? 21.449 0.730 -34.954 1.00 87.00 320 ALA A N 1
ATOM 2459 C CA . ALA A 1 320 ? 21.502 2.049 -35.582 1.00 87.00 320 ALA A CA 1
ATOM 2460 C C . ALA A 1 320 ? 20.748 2.101 -36.926 1.00 87.00 320 ALA A C 1
ATOM 2462 O O . ALA A 1 320 ? 20.077 3.092 -37.222 1.00 87.00 320 ALA A O 1
ATOM 2463 N N . GLN A 1 321 ? 20.784 1.021 -37.717 1.00 86.56 321 GLN A N 1
ATOM 2464 C CA . GLN A 1 321 ? 20.025 0.912 -38.973 1.00 86.56 321 GLN A CA 1
ATOM 2465 C C . GLN A 1 321 ? 18.500 0.969 -38.772 1.00 86.56 321 GLN A C 1
ATOM 2467 O O . GLN A 1 321 ? 17.776 1.328 -39.700 1.00 86.56 321 GLN A O 1
ATOM 2472 N N . PHE A 1 322 ? 18.013 0.658 -37.567 1.00 83.69 322 PHE A N 1
ATOM 2473 C CA . PHE A 1 322 ? 16.592 0.636 -37.207 1.00 83.69 322 PHE A CA 1
ATOM 2474 C C . PHE A 1 322 ? 16.150 1.821 -36.335 1.00 83.69 322 PHE A C 1
ATOM 2476 O O . PHE A 1 322 ? 15.111 1.748 -35.684 1.00 83.69 322 PHE A O 1
ATOM 2483 N N . GLN A 1 323 ? 16.907 2.927 -36.333 1.00 83.56 323 GLN A N 1
ATOM 2484 C CA . GLN A 1 323 ? 16.635 4.110 -35.495 1.00 83.56 323 GLN A CA 1
ATOM 2485 C C . GLN A 1 323 ? 16.601 3.792 -33.989 1.00 83.56 323 GLN A C 1
ATOM 2487 O O . GLN A 1 323 ? 15.912 4.461 -33.214 1.00 83.56 323 GLN A O 1
ATOM 2492 N N . ILE A 1 324 ? 17.349 2.767 -33.569 1.00 90.62 324 ILE A N 1
ATOM 2493 C CA . ILE A 1 324 ? 17.535 2.432 -32.161 1.00 90.62 324 ILE A CA 1
ATOM 2494 C C . ILE A 1 324 ? 18.885 2.994 -31.731 1.00 90.62 324 ILE A C 1
ATOM 2496 O O . ILE A 1 324 ? 19.933 2.586 -32.230 1.00 90.62 324 ILE A O 1
ATOM 2500 N N . THR A 1 325 ? 18.868 3.943 -30.802 1.00 92.12 325 THR A N 1
ATOM 2501 C CA . THR A 1 325 ? 20.094 4.523 -30.246 1.00 92.12 325 THR A CA 1
ATOM 2502 C C . THR A 1 325 ? 20.434 3.822 -28.944 1.00 92.12 325 THR A C 1
ATOM 2504 O O . THR A 1 325 ? 19.695 3.935 -27.964 1.00 92.12 325 THR A O 1
ATOM 2507 N N . TRP A 1 326 ? 21.554 3.101 -28.924 1.00 93.56 326 TRP A N 1
ATOM 2508 C CA . TRP A 1 326 ? 22.054 2.488 -27.700 1.00 93.56 326 TRP A CA 1
ATOM 2509 C C . TRP A 1 326 ? 22.903 3.469 -26.887 1.00 93.56 326 TRP A C 1
ATOM 2511 O O . TRP A 1 326 ? 23.810 4.108 -27.419 1.00 93.56 326 TRP A O 1
ATOM 2521 N N . ILE A 1 327 ? 22.598 3.601 -25.593 1.00 93.56 327 ILE A N 1
ATOM 2522 C CA . ILE A 1 327 ? 23.319 4.473 -24.661 1.00 93.56 327 ILE A CA 1
ATOM 2523 C C . ILE A 1 327 ? 23.483 3.751 -23.321 1.00 93.56 327 ILE A C 1
ATOM 2525 O O . ILE A 1 327 ? 22.509 3.342 -22.694 1.00 93.56 327 ILE A O 1
ATOM 2529 N N . GLN A 1 328 ? 24.725 3.618 -22.856 1.00 89.75 328 GLN A N 1
ATOM 2530 C CA . GLN A 1 328 ? 25.035 2.912 -21.609 1.00 89.75 328 GLN A CA 1
ATOM 2531 C C . GLN A 1 328 ? 24.706 3.738 -20.350 1.00 89.75 328 GLN A C 1
ATOM 2533 O O . GLN A 1 328 ? 24.213 3.206 -19.348 1.00 89.75 328 GLN A O 1
ATOM 2538 N N . ASP A 1 329 ? 24.979 5.042 -20.387 1.00 93.19 329 ASP A N 1
ATOM 2539 C CA . ASP A 1 329 ? 24.712 5.953 -19.275 1.00 93.19 329 ASP A CA 1
ATOM 2540 C C . ASP A 1 329 ? 23.228 6.347 -19.213 1.00 93.19 329 ASP A C 1
ATOM 2542 O O . ASP A 1 329 ? 22.613 6.685 -20.224 1.00 93.19 329 ASP A O 1
ATOM 2546 N N . LEU A 1 330 ? 22.641 6.301 -18.014 1.00 93.94 330 LEU A N 1
ATOM 2547 C CA . LEU A 1 330 ? 21.207 6.547 -17.839 1.00 93.94 330 LEU A CA 1
ATOM 2548 C C . LEU A 1 330 ? 20.843 8.015 -18.074 1.00 93.94 330 LEU A C 1
ATOM 2550 O O . LEU A 1 330 ? 19.836 8.301 -18.718 1.00 93.94 330 LEU A O 1
ATOM 2554 N N . GLU A 1 331 ? 21.660 8.948 -17.588 1.00 94.56 331 GLU A N 1
ATOM 2555 C CA . GLU A 1 331 ? 21.379 10.375 -17.735 1.00 94.56 331 GLU A CA 1
ATOM 2556 C C . GLU A 1 331 ? 21.492 10.802 -19.206 1.00 94.56 331 GLU A C 1
ATOM 2558 O O . GLU A 1 331 ? 20.647 11.539 -19.720 1.00 94.56 331 GLU A O 1
ATOM 2563 N N . ALA A 1 332 ? 22.494 10.286 -19.921 1.00 94.69 332 ALA A N 1
ATOM 2564 C CA . ALA A 1 332 ? 22.638 10.472 -21.359 1.00 94.69 332 ALA A CA 1
ATOM 2565 C C . ALA A 1 332 ? 21.461 9.866 -22.144 1.00 94.69 332 ALA A C 1
ATOM 2567 O O . ALA A 1 332 ? 20.944 10.521 -23.051 1.00 94.69 332 ALA A O 1
ATOM 2568 N N . ALA A 1 333 ? 20.994 8.668 -21.772 1.00 94.88 333 ALA A N 1
ATOM 2569 C CA . ALA A 1 333 ? 19.833 8.033 -22.396 1.00 94.88 333 ALA A CA 1
ATOM 2570 C C . ALA A 1 333 ? 18.560 8.880 -22.226 1.00 94.88 333 ALA A C 1
ATOM 2572 O O . ALA A 1 333 ? 17.814 9.098 -23.180 1.00 94.88 333 ALA A O 1
ATOM 2573 N N . ILE A 1 334 ? 18.346 9.435 -21.033 1.00 94.12 334 ILE A N 1
ATOM 2574 C CA . ILE A 1 334 ? 17.201 10.308 -20.749 1.00 94.12 334 ILE A CA 1
ATOM 2575 C C . ILE A 1 334 ? 17.300 11.622 -21.528 1.00 94.12 334 ILE A C 1
ATOM 2577 O O . ILE A 1 334 ? 16.318 12.057 -22.127 1.00 94.12 334 ILE A O 1
ATOM 2581 N N . LYS A 1 335 ? 18.484 12.240 -21.595 1.00 93.19 335 LYS A N 1
ATOM 2582 C CA . LYS A 1 335 ? 18.700 13.448 -22.410 1.00 93.19 335 LYS A CA 1
ATOM 2583 C C . LYS A 1 335 ? 18.423 13.202 -23.893 1.00 93.19 335 LYS A C 1
ATOM 2585 O O . LYS A 1 335 ? 17.858 14.078 -24.544 1.00 93.19 335 LYS A O 1
ATOM 2590 N N . ALA A 1 336 ? 18.792 12.030 -24.412 1.00 92.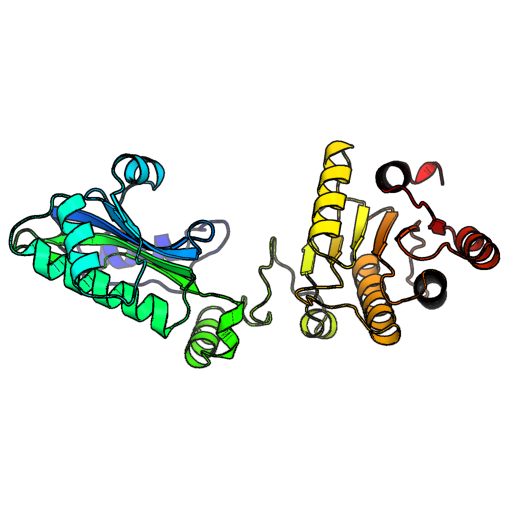31 336 ALA A N 1
ATOM 2591 C CA . ALA A 1 336 ? 18.473 11.633 -25.779 1.00 92.31 336 ALA A CA 1
ATOM 2592 C C . ALA A 1 336 ? 16.959 11.464 -25.977 1.00 92.31 336 ALA A C 1
ATOM 2594 O O . ALA A 1 336 ? 16.406 12.007 -26.931 1.00 92.31 336 ALA A O 1
ATOM 2595 N N . ALA A 1 337 ? 16.271 10.812 -25.033 1.00 91.25 337 ALA A N 1
ATOM 2596 C CA . ALA A 1 337 ? 14.817 10.659 -25.077 1.00 91.25 337 ALA A CA 1
ATOM 2597 C C . ALA A 1 337 ? 14.077 12.011 -25.028 1.00 91.25 337 ALA A C 1
ATOM 2599 O O . ALA A 1 337 ? 13.052 12.180 -25.674 1.00 91.25 337 ALA A O 1
ATOM 2600 N N . LEU A 1 338 ? 14.604 13.012 -24.321 1.00 89.38 338 LEU A N 1
ATOM 2601 C CA . LEU A 1 338 ? 13.993 14.346 -24.241 1.00 89.38 338 LEU A CA 1
ATOM 2602 C C . LEU A 1 338 ? 14.191 15.211 -25.493 1.00 89.38 338 LEU A C 1
ATOM 2604 O O . LEU A 1 338 ? 13.531 16.240 -25.635 1.00 89.38 338 LEU A O 1
ATOM 2608 N N . ALA A 1 339 ? 15.094 14.824 -26.394 1.00 83.69 339 ALA A N 1
ATOM 2609 C CA . ALA A 1 339 ? 15.387 15.556 -27.621 1.00 83.69 339 ALA A CA 1
ATOM 2610 C C . ALA A 1 339 ? 15.289 14.646 -28.860 1.00 83.69 339 ALA A C 1
ATOM 2612 O O . ALA A 1 339 ? 16.263 14.540 -29.610 1.00 83.69 339 ALA A O 1
ATOM 2613 N N . PRO A 1 340 ? 14.121 14.026 -29.123 1.00 65.06 340 PRO A N 1
ATOM 2614 C CA . PRO A 1 340 ? 13.994 13.012 -30.167 1.00 65.06 340 PRO A CA 1
ATOM 2615 C C . PRO A 1 340 ? 14.213 13.571 -31.579 1.00 65.06 340 PRO A C 1
ATOM 2617 O O . PRO A 1 340 ? 14.594 12.835 -32.476 1.00 65.06 340 PRO A O 1
ATOM 2620 N N . SER A 1 341 ? 14.052 14.884 -31.782 1.00 57.34 341 SER A N 1
ATOM 2621 C CA . SER A 1 341 ? 14.329 15.570 -33.053 1.00 57.34 341 SER A CA 1
ATOM 2622 C C . SER A 1 341 ? 15.817 15.700 -33.408 1.00 57.34 341 SER A C 1
ATOM 2624 O O . SER A 1 341 ? 16.140 16.213 -34.479 1.00 57.34 341 SER A O 1
ATOM 2626 N N . LYS A 1 342 ? 16.724 15.293 -32.509 1.00 49.00 342 LYS A N 1
ATOM 2627 C CA . LYS A 1 342 ? 18.182 15.296 -32.718 1.00 49.00 342 LYS A CA 1
ATOM 2628 C C . LYS A 1 342 ? 18.764 13.902 -32.993 1.00 49.00 342 LYS A C 1
ATOM 2630 O O . LYS A 1 342 ? 19.986 13.796 -33.097 1.00 49.00 342 LYS A O 1
ATOM 2635 N N . LEU A 1 343 ? 17.913 12.879 -33.061 1.00 47.28 343 LEU A N 1
ATOM 2636 C CA . LEU A 1 343 ? 18.242 11.485 -33.377 1.00 47.28 343 LEU A CA 1
ATOM 2637 C C . LEU A 1 343 ? 17.938 11.202 -34.851 1.00 47.28 343 LEU A C 1
ATOM 2639 O O . LEU A 1 343 ? 18.721 10.454 -35.471 1.00 47.28 343 LEU A O 1
#

Solvent-accessible surface area (backbone atoms only — not comparable to full-atom values): 19424 Å² total; per-residue (Å²): 141,80,89,57,93,47,73,68,47,41,54,54,46,49,57,52,50,52,69,41,67,58,98,83,43,63,55,93,72,83,92,84,78,84,86,75,73,52,80,47,32,22,26,39,33,37,34,62,37,79,87,80,69,32,47,31,43,38,32,20,73,55,26,77,63,61,66,76,73,31,58,81,62,53,32,72,38,74,50,89,61,85,88,52,74,61,58,32,41,51,38,39,50,68,50,64,52,58,76,68,46,38,57,58,53,21,55,49,46,48,50,46,49,49,51,29,63,78,62,46,36,44,33,36,34,28,58,20,32,29,28,25,90,88,62,52,75,46,77,73,34,73,50,74,39,74,32,54,89,48,43,88,79,36,64,71,56,53,53,51,44,44,73,78,34,65,77,65,55,79,38,65,72,89,56,83,77,63,62,79,93,74,99,65,96,52,70,68,55,63,75,66,43,49,46,63,36,72,42,96,28,40,34,24,37,41,19,60,30,65,71,60,39,52,54,48,51,54,49,34,47,75,71,71,44,48,59,11,37,31,39,24,61,37,35,86,60,88,67,82,56,56,49,69,60,49,44,54,43,48,50,58,49,52,54,50,43,65,75,64,42,88,30,69,27,36,41,34,50,38,69,24,84,71,27,56,31,51,60,54,51,51,45,52,51,52,47,51,57,59,44,66,72,40,99,82,53,78,92,62,48,33,36,38,26,62,47,60,56,79,66,48,72,70,53,54,54,55,35,50,78,68,54,29,47,76,34,80,50,67,70,60,38,47,56,48,56,73,42,63,95,79,111

Foldseek 3Di:
DDDDDDPVRVVVVVVVQQPDQDVNDGDPDDDDDDDDAFPWWKKWKWAQDPVLNFIKIKIASDFPDDVVVRVVRIFMFTPPDPDDLVRLLVRCVSNVHDDPLSVQRSVVSVVNVCCCVVQVWRMWIQGTFGAHPVGDTDRPDIDTHHDLVCVVVPVVVLVVCCVRPVPVNVARSLDDPPDDDDPDDDPPVSVQQKHKDAFPFAEEEEEADDVQQVVLVVLCVVVVGGYGIYIHLNHPDPDDDDQVSVLVSCLSVVVVSQVRHPHQAYEYAYECAPHDPLSNLVSNLVSVVVQVPDPPGDQHAYEDAYHDDDHDPVSCVSCVVSNYHYDPDSSVSSVCSVCVVVD